Protein AF-A0AA36JIV6-F1 (afdb_monomer_lite)

Radius of gyration: 22.67 Å; chains: 1; bounding box: 68×64×79 Å

Foldseek 3Di:
DDDDDDDDDDDDPDDPPPPPCPPLVPFAQFDQQWGQFAKPPFAWWFWWFPFPPDIFIFGLCPQSTWDLRQACGVPQAADPPGVVYHCDDSSHQTKHWTDQQRHDDPFGWAFADCGGTQNPKDAQQHHITMDSVRNVGDDPPDDPVNRVVPPDRDPVSPDDGDLLWQFDPQWGFGHMPNTATWTFWADPNDTFTFGSRQQRTFDLRQQCRPPQNVDPDRFPSSHQTKHKTDQLSNQDPPGFWQDRGCPSMDGRSHHITMDSVRNVTDCSVLVPDCLTQQNDQDQVSLVVNVQWHDAPNGIGGPCCPPPNPGDHPPPPPPVVVVVVVPPD

Secondary structure (DSSP, 8-state):
------------------------TT-----TTS-B-S-BS--EEEEEEEETTEEEEEETTTTSSSB-SSTTT-TTTSSTTSSS-TTSGGGG--BEEE-GGG---SS--EEPPTTSSSTT-EETTEE-EEESGGGTPPPSS--HHHHHHT-S--GGGGSPP-HHHH--TTS-B-SEES--EEEEEEETTEEEEEETTTTSSSB-TTTTTSGGGSSSS--GGGG--BEEE-TTT---SS--EE-SS-TT-EETTEE-EEESGGGT---HHHHH-TTSGGG--SHHHHTTSTTEEEETTEEEEHHHHHTSSSS----TTSSSSSSSSS--

pLDDT: mean 86.76, std 19.81, range [27.56, 98.81]

Sequence (328 aa):
MKQAAVAVLLTAADGVLIHMQHATGGFSFGDPKCPCVGMAGLEGKTTVRLSPNVTAEYPADFAARCAAWDDARNSLSCLEGQEPGKGKGFCAEPWCFVDPCNCELDEPATKAPPTGYLPEGSYQGHGLWYSYKTCGGKDFWMSEDAKKKQQGEPKECKKKVDTKKWGNEKCRCIGLDNVPGAANVSIAGKEVPYPADAGATCDIWDAKRHPDCTGDKPPEWCKQAWCYVDPCECQLEETPKTSSYLPKGFGNGKPVYFSYAACGADDAFTKSNPTACVNQKSSGNCTKLEKCAWAEEKCVGKELVEVCGGAGRAAASLLALLALSALA

Organism: NCBI:txid2562239

Structure (mmCIF, N/CA/C/O backbone):
data_AF-A0AA36JIV6-F1
#
_entry.id   AF-A0AA36JIV6-F1
#
loop_
_atom_site.group_PDB
_atom_site.id
_atom_site.type_symbol
_atom_site.label_atom_id
_atom_site.label_alt_id
_atom_site.label_comp_id
_atom_site.label_asym_id
_atom_site.label_entity_id
_at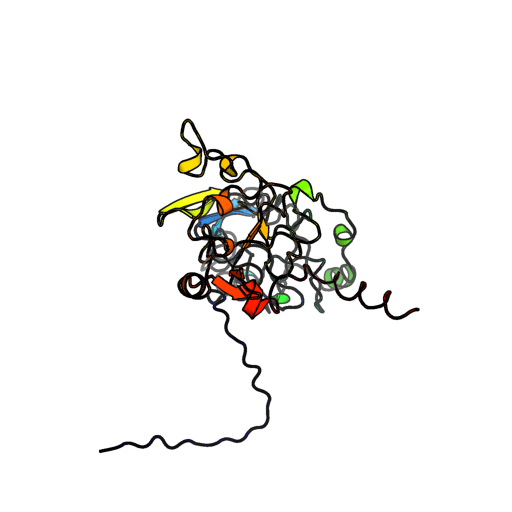om_site.label_seq_id
_atom_site.pdbx_PDB_ins_code
_atom_site.Cartn_x
_atom_site.Cartn_y
_atom_site.Cartn_z
_atom_site.occupancy
_atom_site.B_iso_or_equiv
_atom_site.auth_seq_id
_atom_site.auth_comp_id
_atom_site.auth_asym_id
_atom_site.auth_atom_id
_atom_site.pdbx_PDB_model_num
ATOM 1 N N . MET A 1 1 ? -43.619 -30.584 -19.327 1.00 38.44 1 MET A N 1
ATOM 2 C CA . MET A 1 1 ? -42.677 -31.576 -19.887 1.00 38.44 1 MET A CA 1
ATOM 3 C C . MET A 1 1 ? -41.324 -31.333 -19.243 1.00 38.44 1 MET A C 1
ATOM 5 O O . MET A 1 1 ? -40.780 -30.251 -19.395 1.00 38.44 1 MET A O 1
ATOM 9 N N . LYS A 1 2 ? -40.881 -32.273 -18.403 1.00 33.62 2 LYS A N 1
ATOM 10 C CA . LYS A 1 2 ? -39.624 -32.207 -17.648 1.00 33.62 2 LYS A CA 1
ATOM 11 C C . LYS A 1 2 ? -38.473 -32.537 -18.603 1.00 33.62 2 LYS A C 1
ATOM 13 O O . LYS A 1 2 ? -38.517 -33.601 -19.211 1.00 33.62 2 LYS A O 1
ATOM 18 N N . GLN A 1 3 ? -37.470 -31.673 -18.729 1.00 34.44 3 GLN A N 1
ATOM 19 C CA . GLN A 1 3 ? -36.187 -32.060 -19.318 1.00 34.44 3 GLN A CA 1
ATOM 20 C C . GLN A 1 3 ? -35.217 -32.361 -18.179 1.00 34.44 3 GLN A C 1
ATOM 22 O O . GLN A 1 3 ? -34.890 -31.497 -17.371 1.00 34.44 3 GLN A O 1
ATOM 27 N N . ALA A 1 4 ? -34.854 -33.637 -18.083 1.00 34.47 4 ALA A N 1
ATOM 28 C CA . ALA A 1 4 ? -33.847 -34.148 -17.176 1.00 34.47 4 ALA A CA 1
ATOM 29 C C . ALA A 1 4 ? -32.459 -33.822 -17.742 1.00 34.47 4 ALA A C 1
ATOM 31 O O . ALA A 1 4 ? -32.163 -34.167 -18.886 1.00 34.47 4 ALA A O 1
ATOM 32 N N . ALA A 1 5 ? -31.616 -33.169 -16.945 1.00 36.94 5 ALA A N 1
ATOM 33 C CA . ALA A 1 5 ? -30.192 -33.071 -17.226 1.00 36.94 5 ALA A CA 1
ATOM 34 C C . ALA A 1 5 ? -29.545 -34.429 -16.919 1.00 36.94 5 ALA A C 1
ATOM 36 O O . ALA A 1 5 ? -29.621 -34.927 -15.796 1.00 36.94 5 ALA A O 1
ATOM 37 N N . VAL A 1 6 ? -28.951 -35.045 -17.939 1.00 31.75 6 VAL A N 1
ATOM 38 C CA . VAL A 1 6 ? -28.143 -36.259 -17.811 1.00 31.75 6 VAL A CA 1
ATOM 39 C C . VAL A 1 6 ? -26.811 -35.863 -17.179 1.00 31.75 6 VAL A C 1
ATOM 41 O O . VAL A 1 6 ? -26.020 -35.146 -17.787 1.00 31.75 6 VAL A O 1
ATOM 44 N N . ALA A 1 7 ? -26.576 -36.311 -15.948 1.00 31.16 7 ALA A N 1
ATOM 45 C CA . ALA A 1 7 ? -25.280 -36.207 -15.295 1.00 31.16 7 ALA A CA 1
ATOM 46 C C . ALA A 1 7 ? -24.335 -37.261 -15.890 1.00 31.16 7 ALA A C 1
ATOM 48 O O . ALA A 1 7 ? -24.540 -38.461 -15.711 1.00 31.16 7 ALA A O 1
ATOM 49 N N . VAL A 1 8 ? -23.303 -36.814 -16.603 1.00 29.62 8 VAL A N 1
ATOM 50 C CA . VAL A 1 8 ? -22.160 -37.656 -16.967 1.00 29.62 8 VAL A CA 1
ATOM 51 C C . VAL A 1 8 ? -21.222 -37.676 -15.762 1.00 29.62 8 VAL A C 1
ATOM 53 O O . VAL A 1 8 ? -20.550 -36.687 -15.478 1.00 29.62 8 VAL A O 1
ATOM 56 N N . LEU A 1 9 ? -21.207 -38.790 -15.023 1.00 30.83 9 LEU A N 1
ATOM 57 C CA . LEU A 1 9 ? -20.170 -39.062 -14.030 1.00 30.83 9 LEU A CA 1
ATOM 58 C C . LEU A 1 9 ? -18.877 -39.435 -14.763 1.00 30.83 9 LEU A C 1
ATOM 60 O O . LEU A 1 9 ? -18.744 -40.547 -15.270 1.00 30.83 9 LEU A O 1
ATOM 64 N N . LEU A 1 10 ? -17.917 -38.512 -14.786 1.00 31.89 10 LEU A N 1
ATOM 65 C CA . LEU A 1 10 ? -16.511 -38.834 -15.003 1.00 31.89 10 LEU A CA 1
ATOM 66 C C . LEU A 1 10 ? -15.852 -38.957 -13.629 1.00 31.89 10 LEU A C 1
ATOM 68 O O . LEU A 1 10 ? -15.626 -37.968 -12.937 1.00 31.89 10 LEU A O 1
ATOM 72 N N . THR A 1 11 ? -15.579 -40.191 -13.217 1.00 38.00 11 THR A N 1
ATOM 73 C CA . THR A 1 11 ? -14.718 -40.486 -12.073 1.00 38.00 11 THR A CA 1
ATOM 74 C C . THR A 1 11 ? -13.266 -40.316 -12.508 1.00 38.00 11 THR A C 1
ATOM 76 O O . THR A 1 11 ? -12.717 -41.193 -13.174 1.00 38.00 11 THR A O 1
ATOM 79 N N . ALA A 1 12 ? -12.647 -39.201 -12.132 1.00 33.94 12 ALA A N 1
ATOM 80 C CA . ALA A 1 12 ? -11.199 -39.048 -12.147 1.00 33.94 12 ALA A CA 1
ATOM 81 C C . ALA A 1 12 ? -10.753 -38.654 -10.738 1.00 33.94 12 ALA A C 1
ATOM 83 O O . ALA A 1 12 ? -11.195 -37.648 -10.183 1.00 33.94 12 ALA A O 1
ATOM 84 N N . ALA A 1 13 ? -9.943 -39.523 -10.144 1.00 39.22 13 ALA A N 1
ATOM 85 C CA . ALA A 1 13 ? -9.256 -39.286 -8.895 1.00 39.22 13 ALA A CA 1
ATOM 86 C C . ALA A 1 13 ? -8.129 -38.286 -9.154 1.00 39.22 13 ALA A C 1
ATOM 88 O O . ALA A 1 13 ? -7.055 -38.692 -9.558 1.00 39.22 13 ALA A O 1
ATOM 89 N N . ASP A 1 14 ? -8.396 -37.005 -8.930 1.00 36.38 14 ASP A N 1
ATOM 90 C CA . ASP A 1 14 ? -7.378 -35.985 -8.707 1.00 36.38 14 ASP A CA 1
ATOM 91 C C . ASP A 1 14 ? -7.989 -34.930 -7.789 1.00 36.38 14 ASP A C 1
ATOM 93 O O . ASP A 1 14 ? -9.110 -34.459 -8.000 1.00 36.38 14 ASP A O 1
ATOM 97 N N . GLY A 1 15 ? -7.282 -34.629 -6.701 1.00 33.69 15 GLY A N 1
ATOM 98 C CA . GLY A 1 15 ? -7.726 -33.693 -5.681 1.00 33.69 15 GLY A CA 1
ATOM 99 C C . GLY A 1 15 ? -8.004 -32.324 -6.289 1.00 33.69 15 GLY A C 1
ATOM 100 O O . GLY A 1 15 ? -7.084 -31.580 -6.618 1.00 33.69 15 GLY A O 1
ATOM 101 N N . VAL A 1 16 ? -9.285 -31.974 -6.387 1.00 27.64 16 VAL A N 1
ATOM 102 C CA . VAL A 1 16 ? -9.714 -30.597 -6.600 1.00 27.64 16 VAL A CA 1
ATOM 103 C C . VAL A 1 16 ? -9.325 -29.827 -5.342 1.00 27.64 16 VAL A C 1
ATOM 105 O O . VAL A 1 16 ? -10.029 -29.846 -4.334 1.00 27.64 16 VAL A O 1
ATOM 108 N N . LEU A 1 17 ? -8.170 -29.163 -5.392 1.00 30.30 17 LEU A N 1
ATOM 109 C CA . LEU A 1 17 ? -7.906 -27.993 -4.568 1.00 30.30 17 LEU A CA 1
ATOM 110 C C . LEU A 1 17 ? -9.017 -26.995 -4.893 1.00 30.30 17 LEU A C 1
ATOM 112 O O . LEU A 1 17 ? -8.976 -26.301 -5.907 1.00 30.30 17 LEU A O 1
ATOM 116 N N . ILE A 1 18 ? -10.046 -26.962 -4.049 1.00 27.56 18 ILE A N 1
ATOM 117 C CA . ILE A 1 18 ? -11.020 -25.880 -4.041 1.00 27.56 18 ILE A CA 1
ATOM 118 C C . ILE A 1 18 ? -10.225 -24.645 -3.615 1.00 27.56 18 ILE A C 1
ATOM 120 O O . ILE A 1 18 ? -10.048 -24.383 -2.428 1.00 27.56 18 ILE A O 1
ATOM 124 N N . HIS A 1 19 ? -9.675 -23.915 -4.587 1.00 33.03 19 HIS A N 1
ATOM 125 C CA . HIS A 1 19 ? -9.271 -22.534 -4.384 1.00 33.03 19 HIS A CA 1
ATOM 126 C C . HIS A 1 19 ? -10.546 -21.799 -3.985 1.00 33.03 19 HIS A C 1
ATOM 128 O O . HIS A 1 19 ? -11.377 -21.470 -4.832 1.00 33.03 19 HIS A O 1
ATOM 134 N N . MET A 1 20 ? -10.752 -21.613 -2.680 1.00 35.84 20 MET A N 1
ATOM 135 C CA . MET A 1 20 ? -11.741 -20.662 -2.208 1.00 35.84 20 MET A CA 1
ATOM 136 C C . MET A 1 20 ? -11.315 -19.310 -2.766 1.00 35.84 20 MET A C 1
ATOM 138 O O . MET A 1 20 ? -10.369 -18.695 -2.277 1.00 35.84 20 MET A O 1
ATOM 142 N N . GLN A 1 21 ? -11.984 -18.888 -3.838 1.00 37.56 21 GLN A N 1
ATOM 143 C CA . GLN A 1 21 ? -11.955 -17.523 -4.330 1.00 37.56 21 GLN A CA 1
ATOM 144 C C . GLN A 1 21 ? -12.558 -16.638 -3.234 1.00 37.56 21 GLN A C 1
ATOM 146 O O . GLN A 1 21 ? -13.719 -16.242 -3.297 1.00 37.56 21 GLN A O 1
ATOM 151 N N . HIS A 1 22 ? -11.772 -16.324 -2.204 1.00 45.38 22 HIS A N 1
ATOM 152 C CA . HIS A 1 22 ? -11.930 -15.043 -1.537 1.00 45.38 22 HIS A CA 1
ATOM 153 C C . HIS A 1 22 ? -11.784 -14.004 -2.645 1.00 45.38 22 HIS A C 1
ATOM 155 O O . HIS A 1 22 ? -10.846 -14.080 -3.436 1.00 45.38 22 HIS A O 1
ATOM 161 N N . ALA A 1 23 ? -12.774 -13.130 -2.801 1.00 52.34 23 ALA A N 1
ATOM 162 C CA . ALA A 1 23 ? -12.849 -12.211 -3.926 1.00 52.34 23 ALA A CA 1
ATOM 163 C C . ALA A 1 23 ? -11.677 -11.214 -3.870 1.00 52.34 23 ALA A C 1
ATOM 165 O O . ALA A 1 23 ? -11.823 -10.118 -3.345 1.00 52.34 23 ALA A O 1
ATOM 166 N N . THR A 1 24 ? -10.516 -11.579 -4.421 1.00 59.56 24 THR A N 1
ATOM 167 C CA . THR A 1 24 ? -9.268 -10.793 -4.465 1.00 59.56 24 THR A CA 1
ATOM 168 C C . THR A 1 24 ? -9.350 -9.585 -5.411 1.00 59.56 24 THR A C 1
ATOM 170 O O . THR A 1 24 ? -8.349 -9.152 -5.979 1.00 59.56 24 THR A O 1
ATOM 173 N N . GLY A 1 25 ? -10.560 -9.095 -5.698 1.00 61.78 25 GLY A N 1
ATOM 174 C CA . GLY A 1 25 ? -10.816 -8.113 -6.753 1.00 61.78 25 GLY A CA 1
ATOM 175 C C . GLY A 1 25 ? -10.482 -8.609 -8.168 1.00 61.78 25 GLY A C 1
ATOM 176 O O . GLY A 1 25 ? -10.463 -7.807 -9.094 1.00 61.78 25 GLY A O 1
ATOM 177 N N . GLY A 1 26 ? -10.203 -9.907 -8.351 1.00 81.50 26 GLY A N 1
ATOM 178 C CA . GLY A 1 26 ? -9.718 -10.464 -9.619 1.00 81.50 26 GLY A CA 1
ATOM 179 C C . GLY A 1 26 ? -8.226 -10.220 -9.878 1.00 81.50 26 GLY A C 1
ATOM 180 O O . GLY A 1 26 ? -7.752 -10.473 -10.984 1.00 81.50 26 GLY A O 1
ATOM 181 N N . PHE A 1 27 ? -7.478 -9.735 -8.884 1.00 91.69 27 PHE A N 1
ATOM 182 C CA . PHE A 1 27 ? -6.039 -9.516 -8.996 1.00 91.69 27 PHE A CA 1
ATOM 183 C C . PHE A 1 27 ? -5.235 -10.785 -8.681 1.00 91.69 27 PHE A C 1
ATOM 185 O O . PHE A 1 27 ? -5.647 -11.617 -7.868 1.00 91.69 27 PHE A O 1
ATOM 192 N N . SER A 1 28 ? -4.057 -10.893 -9.303 1.00 95.06 28 SER A N 1
ATOM 193 C CA . SER A 1 28 ? -3.030 -11.887 -8.977 1.00 95.06 28 SER A CA 1
ATOM 194 C C . SER A 1 28 ? -1.959 -11.254 -8.085 1.00 95.06 28 SER A C 1
ATOM 196 O O . SER A 1 28 ? -1.466 -10.170 -8.396 1.00 95.06 28 SER A O 1
ATOM 198 N N . PHE A 1 29 ? -1.602 -11.927 -6.989 1.00 95.88 29 PHE A N 1
ATOM 199 C CA . PHE A 1 29 ? -0.652 -11.443 -5.974 1.00 95.88 29 PHE A CA 1
ATOM 200 C C . PHE A 1 29 ? 0.659 -12.238 -5.951 1.00 95.88 29 PHE A C 1
ATOM 202 O O . PHE A 1 29 ? 1.372 -12.224 -4.953 1.00 95.88 29 PHE A O 1
ATOM 209 N N . GLY A 1 30 ? 0.982 -12.894 -7.064 1.00 96.00 30 GLY A N 1
ATOM 210 C CA . GLY A 1 30 ? 2.210 -13.665 -7.213 1.00 96.00 30 GLY A CA 1
ATOM 211 C C . GLY A 1 30 ? 2.167 -15.025 -6.517 1.00 96.00 30 GLY A C 1
ATOM 212 O O . GLY A 1 30 ? 1.120 -15.482 -6.051 1.00 96.00 30 GLY A O 1
ATOM 213 N N . ASP A 1 31 ? 3.317 -15.685 -6.492 1.00 96.38 31 ASP A N 1
ATOM 214 C CA . ASP A 1 31 ? 3.527 -16.954 -5.807 1.00 96.38 31 ASP A CA 1
ATOM 215 C C . ASP A 1 31 ? 3.406 -16.762 -4.281 1.00 96.38 31 ASP A C 1
ATOM 217 O O . ASP A 1 31 ? 3.994 -15.822 -3.742 1.00 96.38 31 ASP A O 1
ATOM 221 N N . PRO A 1 32 ? 2.703 -17.644 -3.546 1.00 93.88 32 PRO A N 1
ATOM 222 C CA . PRO A 1 32 ? 2.591 -17.553 -2.089 1.00 93.88 32 PRO A CA 1
ATOM 223 C C . PRO A 1 32 ? 3.925 -17.545 -1.331 1.00 93.88 32 PRO A C 1
ATOM 225 O O . PRO A 1 32 ? 3.968 -17.061 -0.203 1.00 93.88 32 PRO A O 1
ATOM 228 N N . LYS A 1 33 ? 5.007 -18.076 -1.918 1.00 95.50 33 LYS A N 1
ATOM 229 C CA . LYS A 1 33 ? 6.363 -18.027 -1.348 1.00 95.50 33 LYS A CA 1
ATOM 230 C C . LYS A 1 33 ? 7.087 -16.712 -1.614 1.00 95.50 33 LYS A C 1
ATOM 232 O O . LYS A 1 33 ? 8.168 -16.511 -1.081 1.00 95.50 33 LYS A O 1
ATOM 237 N N . CYS A 1 34 ? 6.545 -15.852 -2.468 1.00 96.25 34 CYS A N 1
ATOM 238 C CA . CYS A 1 34 ? 7.081 -14.531 -2.777 1.00 96.25 34 CYS A CA 1
ATOM 239 C C . CYS A 1 34 ? 5.939 -13.579 -3.150 1.00 96.25 34 CYS A C 1
ATOM 241 O O . CYS A 1 34 ? 5.831 -13.145 -4.303 1.00 96.25 34 CYS A O 1
ATOM 243 N N . PRO A 1 35 ? 5.040 -13.290 -2.200 1.00 96.81 35 PRO A N 1
ATOM 244 C CA . PRO A 1 35 ? 3.845 -12.528 -2.494 1.00 96.81 35 PRO A CA 1
ATOM 245 C C . PRO A 1 35 ? 4.183 -11.092 -2.894 1.00 96.81 35 PRO A C 1
ATOM 247 O O . PRO A 1 35 ? 5.126 -10.480 -2.381 1.00 96.81 35 PRO A O 1
ATOM 250 N N . CYS A 1 36 ? 3.361 -10.529 -3.775 1.00 98.06 36 CYS A N 1
ATOM 251 C CA . CYS A 1 36 ? 3.393 -9.103 -4.060 1.00 98.06 36 CYS A CA 1
ATOM 252 C C . CYS A 1 36 ? 3.077 -8.297 -2.792 1.00 98.06 36 CYS A C 1
ATOM 254 O O . CYS A 1 36 ? 2.153 -8.633 -2.043 1.00 98.06 36 CYS A O 1
ATOM 256 N N . VAL A 1 37 ? 3.818 -7.210 -2.581 1.00 97.62 37 VAL A N 1
ATOM 257 C CA . VAL A 1 37 ? 3.653 -6.302 -1.437 1.00 97.62 37 VAL A CA 1
ATOM 258 C C . VAL A 1 37 ? 3.093 -4.950 -1.855 1.00 97.62 37 VAL A C 1
ATOM 260 O O . VAL A 1 37 ? 3.143 -4.575 -3.023 1.00 97.62 37 VAL A O 1
ATOM 263 N N . GLY A 1 38 ? 2.579 -4.196 -0.884 1.00 97.00 38 GLY A N 1
ATOM 264 C CA . GLY A 1 38 ? 1.811 -2.981 -1.129 1.00 97.00 38 GLY A CA 1
ATOM 265 C C . GLY A 1 38 ? 0.308 -3.252 -1.142 1.00 97.00 38 GLY A C 1
ATOM 266 O O . GLY A 1 38 ? -0.162 -4.317 -0.735 1.00 97.00 38 GLY A O 1
ATOM 267 N N . MET A 1 39 ? -0.455 -2.260 -1.599 1.00 96.50 39 MET A N 1
ATOM 268 C CA . MET A 1 39 ? -1.916 -2.310 -1.613 1.00 96.50 39 MET A CA 1
ATOM 269 C C . MET A 1 39 ? -2.454 -2.203 -3.041 1.00 96.50 39 MET A C 1
ATOM 271 O O . MET A 1 39 ? -2.187 -1.231 -3.744 1.00 96.50 39 MET A O 1
ATOM 275 N N . ALA A 1 40 ? -3.221 -3.207 -3.453 1.00 96.38 40 ALA A N 1
ATOM 276 C CA . ALA A 1 40 ? -3.920 -3.285 -4.728 1.00 96.38 40 ALA A CA 1
ATOM 277 C C . ALA A 1 40 ? -5.348 -2.732 -4.642 1.00 96.38 40 ALA A C 1
ATOM 279 O O . ALA A 1 40 ? -5.944 -2.688 -3.564 1.00 96.38 40 ALA A O 1
ATOM 280 N N . GLY A 1 41 ? -5.918 -2.359 -5.792 1.00 94.56 41 GLY A N 1
ATOM 281 C CA . GLY A 1 41 ? -7.305 -1.883 -5.871 1.00 94.56 41 GLY A CA 1
ATOM 282 C C . GLY A 1 41 ? -7.497 -0.438 -5.409 1.00 94.56 41 GLY A C 1
ATOM 283 O O . GLY A 1 41 ? -8.616 -0.039 -5.093 1.00 94.56 41 GLY A O 1
ATOM 284 N N . LEU A 1 42 ? -6.412 0.341 -5.366 1.00 95.44 42 LEU A N 1
ATOM 285 C CA . LEU A 1 42 ? -6.455 1.767 -5.060 1.00 95.44 42 LEU A CA 1
ATOM 286 C C . LEU A 1 42 ? -6.913 2.557 -6.289 1.00 95.44 42 LEU A C 1
ATOM 288 O O . LEU A 1 42 ? -6.303 2.483 -7.358 1.00 95.44 42 LEU A O 1
ATOM 292 N N . GLU A 1 43 ? -7.969 3.346 -6.125 1.00 95.12 43 GLU A N 1
ATOM 293 C CA . GLU A 1 43 ? -8.395 4.322 -7.126 1.00 95.12 43 GLU A CA 1
ATOM 294 C C . GLU A 1 43 ? -7.519 5.575 -6.989 1.00 95.12 43 GLU A C 1
ATOM 296 O O . GLU A 1 43 ? -7.310 6.071 -5.887 1.00 95.12 43 GLU A O 1
ATOM 301 N N . GLY A 1 44 ? -6.959 6.077 -8.090 1.00 96.06 44 GLY A N 1
ATOM 302 C CA . GLY A 1 44 ? -6.032 7.211 -8.072 1.00 96.06 44 GLY A CA 1
ATOM 303 C C . GLY A 1 44 ? -4.813 6.987 -8.958 1.00 96.06 44 GLY A C 1
ATOM 304 O O . GLY A 1 44 ? -4.797 6.091 -9.809 1.00 96.06 44 GLY A O 1
ATOM 305 N N . LYS A 1 45 ? -3.789 7.822 -8.775 1.00 97.75 45 LYS A N 1
ATOM 306 C CA . LYS A 1 45 ? -2.578 7.813 -9.600 1.00 97.75 45 LYS A CA 1
ATOM 307 C C . LYS A 1 45 ? -1.319 8.058 -8.778 1.00 97.75 45 LYS A C 1
ATOM 309 O O . LYS A 1 45 ? -1.318 8.854 -7.841 1.00 97.75 45 LYS A O 1
ATOM 314 N N . THR A 1 46 ? -0.231 7.435 -9.209 1.00 97.75 46 THR A N 1
ATOM 315 C CA . THR A 1 46 ? 1.133 7.698 -8.751 1.00 97.75 46 THR A CA 1
ATOM 316 C C . THR A 1 46 ? 1.995 8.194 -9.906 1.00 97.75 46 THR A C 1
ATOM 318 O O . THR A 1 46 ? 1.760 7.850 -11.066 1.00 97.75 46 THR A O 1
ATOM 321 N N . THR A 1 47 ? 3.005 8.998 -9.594 1.00 97.50 47 THR A N 1
ATOM 322 C CA . THR A 1 47 ? 3.978 9.471 -10.580 1.00 97.50 47 THR A CA 1
ATOM 323 C C . THR A 1 47 ? 5.232 8.614 -10.505 1.00 97.50 47 THR A C 1
ATOM 325 O O . THR A 1 47 ? 5.928 8.620 -9.495 1.00 97.50 47 THR A O 1
ATOM 328 N N . VAL A 1 48 ? 5.570 7.925 -11.590 1.00 97.38 48 VAL A N 1
ATOM 329 C CA . VAL A 1 48 ? 6.793 7.117 -11.680 1.00 97.38 48 VAL A CA 1
ATOM 330 C C . VAL A 1 48 ? 7.838 7.796 -12.554 1.00 97.38 48 VAL A C 1
ATOM 332 O O . VAL A 1 48 ? 7.519 8.560 -13.468 1.00 97.38 48 VAL A O 1
ATOM 335 N N . ARG A 1 49 ? 9.108 7.492 -12.299 1.00 97.19 49 ARG A N 1
ATOM 336 C CA . ARG A 1 49 ? 10.249 7.932 -13.103 1.00 97.19 49 ARG A CA 1
ATOM 337 C C . ARG A 1 49 ? 10.550 6.916 -14.207 1.00 97.19 49 ARG A C 1
ATOM 339 O O . ARG A 1 49 ? 10.926 5.791 -13.914 1.00 97.19 49 ARG A O 1
ATOM 346 N N . LEU A 1 50 ? 10.438 7.321 -15.472 1.00 95.56 50 LEU A N 1
ATOM 347 C CA . LEU A 1 50 ? 10.824 6.490 -16.624 1.00 95.56 50 LEU A CA 1
ATOM 348 C C . LEU A 1 50 ? 12.291 6.712 -17.022 1.00 95.56 50 LEU A C 1
ATOM 350 O O . LEU A 1 50 ? 12.966 5.807 -17.502 1.00 95.56 50 LEU A O 1
ATOM 354 N N . SER A 1 51 ? 12.795 7.933 -16.835 1.00 94.38 51 SER A N 1
ATOM 355 C CA . SER A 1 51 ? 14.198 8.304 -17.047 1.00 94.38 51 SER A CA 1
ATOM 356 C C . SER A 1 51 ? 14.566 9.502 -16.157 1.00 94.38 51 SER A C 1
ATOM 358 O O . SER A 1 51 ? 13.698 10.028 -15.460 1.00 94.38 51 SER A O 1
ATOM 360 N N . PRO A 1 52 ? 15.824 9.986 -16.126 1.00 92.56 52 PRO A N 1
ATOM 361 C CA . PRO A 1 52 ? 16.188 11.162 -15.330 1.00 92.56 52 PRO A CA 1
ATOM 362 C C . PRO A 1 52 ? 15.334 12.411 -15.552 1.00 92.56 52 PRO A C 1
ATOM 364 O O . PRO A 1 52 ? 15.148 13.161 -14.602 1.00 92.56 52 PRO A O 1
ATOM 367 N N . ASN A 1 53 ? 14.787 12.593 -16.755 1.00 92.38 53 ASN A N 1
ATOM 368 C CA . ASN A 1 53 ? 14.026 13.790 -17.122 1.00 92.38 53 ASN A CA 1
ATOM 369 C C . ASN A 1 53 ? 12.588 13.478 -17.560 1.00 92.38 53 ASN A C 1
ATOM 371 O O . ASN A 1 53 ? 11.902 14.364 -18.061 1.00 92.38 53 ASN A O 1
ATOM 375 N N . VAL A 1 54 ? 12.140 12.225 -17.430 1.00 95.62 54 VAL A N 1
ATOM 376 C CA . VAL A 1 54 ? 10.816 11.792 -17.894 1.00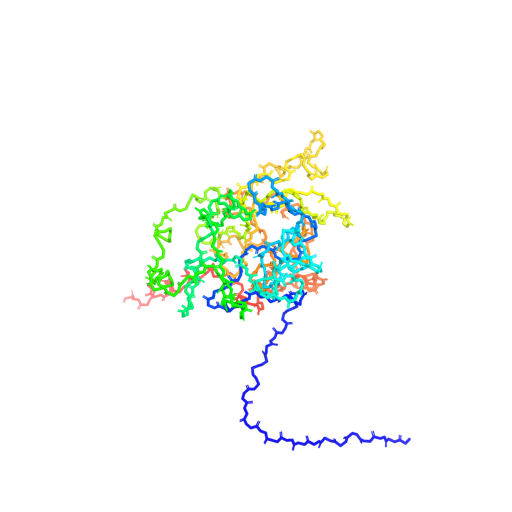 95.62 54 VAL A CA 1
ATOM 377 C C . VAL A 1 54 ? 10.107 11.048 -16.776 1.00 95.62 54 VAL A C 1
ATOM 379 O O . VAL A 1 54 ? 10.604 10.037 -16.275 1.00 95.62 54 VAL A O 1
ATOM 382 N N . THR A 1 55 ? 8.926 11.538 -16.421 1.00 96.75 55 THR A N 1
ATOM 383 C CA . THR A 1 55 ? 7.989 10.890 -15.503 1.00 96.75 55 THR A CA 1
ATOM 384 C C . THR A 1 55 ? 6.696 10.528 -16.229 1.00 96.75 55 THR A C 1
ATOM 386 O O . THR A 1 55 ? 6.425 11.024 -17.324 1.00 96.75 55 THR A O 1
ATOM 389 N N . ALA A 1 56 ? 5.903 9.644 -15.631 1.00 96.31 56 ALA A N 1
ATOM 390 C CA . ALA A 1 56 ? 4.599 9.247 -16.147 1.00 96.31 56 ALA A CA 1
ATOM 391 C C . ALA A 1 56 ? 3.622 8.931 -15.011 1.00 96.31 56 ALA A C 1
ATOM 393 O O . ALA A 1 56 ? 4.033 8.562 -13.912 1.00 96.31 56 ALA A O 1
ATOM 394 N N . GLU A 1 57 ? 2.325 9.057 -15.291 1.00 97.31 57 GLU A N 1
ATOM 395 C CA . GLU A 1 57 ? 1.267 8.664 -14.361 1.00 97.31 57 GLU A CA 1
ATOM 396 C C . GLU A 1 57 ? 0.933 7.178 -14.513 1.00 97.31 57 GLU A C 1
ATOM 398 O O . GLU A 1 57 ? 0.621 6.697 -15.60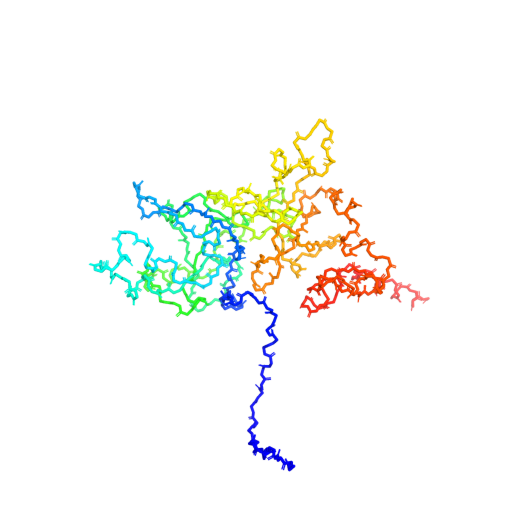4 1.00 97.31 57 GLU A O 1
ATOM 403 N N . TYR A 1 58 ? 0.990 6.453 -13.403 1.00 97.88 58 TYR A N 1
ATOM 404 C CA . TYR A 1 58 ? 0.597 5.053 -13.284 1.00 97.88 58 TYR A CA 1
ATOM 405 C C . TYR A 1 58 ? -0.556 4.946 -12.269 1.00 97.88 58 TYR A C 1
ATOM 407 O O . TYR A 1 58 ? -0.801 5.896 -11.521 1.00 97.88 58 TYR A O 1
ATOM 415 N N . PRO A 1 59 ? -1.312 3.834 -12.241 1.00 97.25 59 PRO A N 1
ATOM 416 C CA . PRO A 1 59 ? -2.335 3.605 -11.219 1.00 97.25 59 PRO A CA 1
ATOM 417 C C . PRO A 1 59 ? -1.768 3.736 -9.800 1.00 97.25 59 PRO A C 1
ATOM 419 O O . PRO A 1 59 ? -0.617 3.374 -9.577 1.00 97.25 59 PRO A O 1
ATOM 422 N N . ALA A 1 60 ? -2.562 4.219 -8.838 1.00 96.94 60 ALA A N 1
ATOM 423 C CA . ALA A 1 60 ? -2.120 4.359 -7.442 1.00 96.94 60 ALA A CA 1
ATOM 424 C C . ALA A 1 60 ? -1.630 3.038 -6.821 1.00 96.94 60 ALA A C 1
ATOM 426 O O . ALA A 1 60 ? -0.782 3.059 -5.937 1.00 96.94 60 ALA A O 1
ATOM 427 N N . ASP A 1 61 ? -2.117 1.897 -7.316 1.00 96.81 61 ASP A N 1
ATOM 428 C CA . ASP A 1 61 ? -1.675 0.565 -6.905 1.00 96.81 61 ASP A CA 1
ATOM 429 C C . ASP A 1 61 ? -0.460 0.019 -7.679 1.00 96.81 61 ASP A C 1
ATOM 431 O O . ASP A 1 61 ? -0.249 -1.196 -7.730 1.00 96.81 61 ASP A O 1
ATOM 435 N N . PHE A 1 62 ? 0.322 0.897 -8.316 1.00 98.12 62 PHE A N 1
ATOM 436 C CA . PHE A 1 62 ? 1.462 0.522 -9.148 1.00 98.12 62 PHE A CA 1
ATOM 437 C C . PHE A 1 62 ? 2.371 -0.503 -8.464 1.00 98.12 62 PHE A C 1
ATOM 439 O O . PHE A 1 62 ? 2.915 -0.270 -7.386 1.00 98.12 62 PHE A O 1
ATOM 446 N N . ALA A 1 63 ? 2.545 -1.636 -9.144 1.00 97.75 63 ALA A N 1
ATOM 447 C CA . ALA A 1 63 ? 3.373 -2.761 -8.728 1.00 97.75 63 ALA A CA 1
ATOM 448 C C . ALA A 1 63 ? 2.983 -3.429 -7.396 1.00 97.75 63 ALA A C 1
ATOM 450 O O . ALA A 1 63 ? 3.741 -4.257 -6.906 1.00 97.75 63 ALA A O 1
ATOM 451 N N . ALA A 1 64 ? 1.774 -3.198 -6.868 1.00 97.75 64 ALA A N 1
ATOM 452 C CA . ALA A 1 64 ? 1.253 -3.918 -5.696 1.00 97.75 64 ALA A CA 1
ATOM 453 C C . ALA A 1 64 ? 0.635 -5.298 -6.011 1.00 97.75 64 ALA A C 1
ATOM 455 O O . ALA A 1 64 ? 0.194 -6.030 -5.126 1.00 97.75 64 ALA A O 1
ATOM 456 N N . ARG A 1 65 ? 0.561 -5.650 -7.297 1.00 97.25 65 ARG A N 1
ATOM 457 C CA . ARG A 1 65 ? -0.013 -6.892 -7.832 1.00 97.25 65 ARG A CA 1
ATOM 458 C C . ARG A 1 65 ? 0.672 -7.262 -9.140 1.00 97.25 65 ARG A C 1
ATOM 460 O O . ARG A 1 65 ? 1.301 -6.417 -9.774 1.00 97.25 65 ARG A O 1
ATOM 467 N N . CYS A 1 66 ? 0.498 -8.495 -9.588 1.00 98.19 66 CYS A N 1
ATOM 468 C CA . CYS A 1 66 ? 0.999 -8.916 -10.887 1.00 98.19 66 CYS A CA 1
ATOM 469 C C . CYS A 1 66 ? 0.241 -8.216 -12.016 1.00 98.19 66 CYS A C 1
ATOM 471 O O . CYS A 1 66 ? -0.969 -8.399 -12.182 1.00 98.19 66 CYS A O 1
ATOM 473 N N . ALA A 1 67 ? 0.958 -7.414 -12.802 1.00 97.88 67 ALA A N 1
ATOM 474 C CA . ALA A 1 67 ? 0.455 -6.823 -14.035 1.00 97.88 67 ALA A CA 1
ATOM 475 C C . ALA A 1 67 ? 1.604 -6.437 -14.968 1.00 97.88 67 ALA A C 1
ATOM 477 O O . ALA A 1 67 ? 2.707 -6.140 -14.513 1.00 97.88 67 ALA A O 1
ATOM 478 N N . ALA A 1 68 ? 1.320 -6.389 -16.269 1.00 97.88 68 ALA A N 1
ATOM 479 C CA . ALA A 1 68 ? 2.198 -5.769 -17.253 1.00 97.88 68 ALA A CA 1
ATOM 480 C C . ALA A 1 68 ? 2.064 -4.241 -17.141 1.00 97.88 68 ALA A C 1
ATOM 482 O O . ALA A 1 68 ? 1.274 -3.609 -17.841 1.00 97.88 68 ALA A O 1
ATOM 483 N N . TRP A 1 69 ? 2.744 -3.649 -16.155 1.00 97.50 69 TRP A N 1
ATOM 484 C CA . TRP A 1 69 ? 2.523 -2.250 -15.777 1.00 97.50 69 TRP A CA 1
ATOM 485 C C . TRP A 1 69 ? 2.927 -1.247 -16.854 1.00 97.50 69 TRP A C 1
ATOM 487 O O . TRP A 1 69 ? 2.372 -0.150 -16.904 1.00 97.50 69 TRP A O 1
ATOM 497 N N . ASP A 1 70 ? 3.888 -1.612 -17.688 1.00 97.19 70 ASP A N 1
ATOM 498 C CA . ASP A 1 70 ? 4.440 -0.738 -18.713 1.00 97.19 70 ASP A CA 1
ATOM 499 C C . ASP A 1 70 ? 3.678 -0.813 -20.038 1.00 97.19 70 ASP A C 1
ATOM 501 O O . ASP A 1 70 ? 3.749 0.131 -20.834 1.00 97.19 70 ASP A O 1
ATOM 505 N N . ASP A 1 71 ? 2.916 -1.889 -20.261 1.00 97.56 71 ASP A N 1
ATOM 506 C CA . ASP A 1 71 ? 2.258 -2.143 -21.536 1.00 97.56 71 ASP A CA 1
ATOM 507 C C . ASP A 1 71 ? 1.290 -1.020 -21.912 1.00 97.56 71 ASP A C 1
ATOM 509 O O . ASP A 1 71 ? 0.421 -0.628 -21.127 1.00 97.56 71 ASP A O 1
ATOM 513 N N . ALA A 1 72 ? 1.445 -0.490 -23.128 1.00 95.62 72 ALA A N 1
ATOM 514 C CA . ALA A 1 72 ? 0.678 0.646 -23.634 1.00 95.62 72 ALA A CA 1
ATOM 515 C C . ALA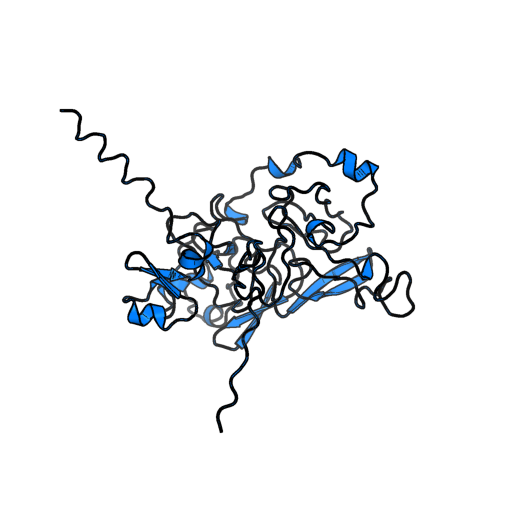 A 1 72 ? 0.686 1.893 -22.717 1.00 95.62 72 ALA A C 1
ATOM 517 O O . ALA A 1 72 ? -0.213 2.731 -22.821 1.00 95.62 72 ALA A O 1
ATOM 518 N N . ARG A 1 73 ? 1.680 2.033 -21.827 1.00 94.81 73 ARG A N 1
ATOM 519 C CA . ARG A 1 73 ? 1.780 3.143 -20.863 1.00 94.81 73 ARG A CA 1
ATOM 520 C C . ARG A 1 73 ? 3.144 3.819 -20.858 1.00 94.81 73 ARG A C 1
ATOM 522 O O . ARG A 1 73 ? 3.208 5.047 -20.852 1.00 94.81 73 ARG A O 1
ATOM 529 N N . ASN A 1 74 ? 4.227 3.045 -20.865 1.00 95.62 74 ASN A N 1
ATOM 530 C CA . ASN A 1 74 ? 5.577 3.595 -20.850 1.00 95.62 74 ASN A CA 1
ATOM 531 C C . ASN A 1 74 ? 5.884 4.272 -22.197 1.00 95.62 74 ASN A C 1
ATOM 533 O O . ASN A 1 74 ? 6.068 3.612 -23.221 1.00 95.62 74 ASN A O 1
ATOM 537 N N . SER A 1 75 ? 5.951 5.604 -22.181 1.00 94.94 75 SER A N 1
ATOM 538 C CA . SER A 1 75 ? 6.096 6.440 -23.377 1.00 94.94 75 SER A CA 1
ATOM 539 C C . SER A 1 75 ? 7.466 6.361 -24.048 1.00 94.94 75 SER A C 1
ATOM 541 O O . SER A 1 75 ? 7.626 6.888 -25.149 1.00 94.94 75 SER A O 1
ATOM 543 N N . LEU A 1 76 ? 8.455 5.723 -23.419 1.00 95.69 76 LEU A N 1
ATOM 544 C CA . LEU A 1 76 ? 9.797 5.598 -23.982 1.00 95.69 76 LEU A CA 1
ATOM 545 C C . LEU A 1 76 ? 9.930 4.404 -24.930 1.00 95.69 76 LEU A C 1
ATOM 547 O O . LEU A 1 76 ? 10.815 4.420 -25.782 1.00 95.69 76 LEU A O 1
ATOM 551 N N . SER A 1 77 ? 9.112 3.360 -24.762 1.00 95.94 77 SER A N 1
ATOM 552 C CA . SER A 1 77 ? 9.340 2.082 -25.462 1.00 95.94 77 SER A CA 1
ATOM 553 C C . SER A 1 77 ? 8.148 1.116 -25.548 1.00 95.94 77 SER A C 1
ATOM 555 O O . SER A 1 77 ? 8.253 0.121 -26.261 1.00 95.94 77 SER A O 1
ATOM 557 N N . CYS A 1 78 ? 7.016 1.379 -24.882 1.00 97.44 78 CYS A N 1
ATOM 558 C CA . CYS A 1 78 ? 5.892 0.433 -24.788 1.00 97.44 78 CYS A CA 1
ATOM 559 C C . CYS A 1 78 ? 4.603 0.888 -25.479 1.00 97.44 78 CYS A C 1
ATOM 561 O O . CYS A 1 78 ? 3.568 0.228 -25.356 1.00 97.44 78 CYS A O 1
ATOM 563 N N . LEU A 1 79 ? 4.636 1.999 -26.215 1.00 97.00 79 LEU A N 1
ATOM 564 C CA . LEU A 1 79 ? 3.510 2.421 -27.045 1.00 97.00 79 LEU A CA 1
ATOM 565 C C . LEU A 1 79 ? 3.484 1.665 -28.380 1.00 97.00 79 LEU A C 1
ATOM 567 O O . LEU A 1 79 ? 4.427 0.976 -28.773 1.00 97.00 79 LEU A O 1
ATOM 571 N N . GLU A 1 80 ? 2.366 1.783 -29.089 1.00 96.69 80 GLU A N 1
ATOM 572 C CA . GLU A 1 80 ? 2.233 1.240 -30.438 1.00 96.69 80 GLU A CA 1
ATOM 573 C C . GLU A 1 80 ? 3.265 1.878 -31.384 1.00 96.69 80 GLU A C 1
ATOM 575 O O . GLU A 1 80 ? 3.460 3.092 -31.382 1.00 96.69 80 GLU A O 1
ATOM 580 N N . GLY A 1 81 ? 3.962 1.047 -32.164 1.00 95.62 81 GLY A N 1
ATOM 581 C CA . GLY A 1 81 ? 5.028 1.485 -33.073 1.00 95.62 81 GLY A CA 1
ATOM 582 C C . GLY A 1 81 ? 6.393 1.747 -32.420 1.00 95.62 81 GLY A C 1
ATOM 583 O O . GLY A 1 81 ? 7.330 2.089 -33.137 1.00 95.62 81 GLY A O 1
ATOM 584 N N . GLN A 1 82 ? 6.528 1.584 -31.099 1.00 97.38 82 GLN A N 1
ATOM 585 C CA . GLN A 1 82 ? 7.822 1.634 -30.406 1.00 97.38 82 GLN A CA 1
ATOM 586 C C . GLN A 1 82 ? 8.492 0.253 -30.339 1.00 97.38 82 GLN A C 1
ATOM 588 O O . GLN A 1 82 ? 7.868 -0.762 -30.640 1.00 97.38 82 GLN A O 1
ATOM 593 N N . GLU A 1 83 ? 9.761 0.227 -29.923 1.00 95.81 83 GLU A N 1
ATOM 594 C CA . GLU A 1 83 ? 10.528 -0.996 -29.669 1.00 95.81 83 GLU A CA 1
ATOM 595 C C . GLU A 1 83 ? 10.824 -1.128 -28.158 1.00 95.81 83 GLU A C 1
ATOM 597 O O . GLU A 1 83 ? 11.419 -0.210 -27.584 1.00 95.81 83 GLU A O 1
ATOM 602 N N . PRO A 1 84 ? 10.426 -2.236 -27.496 1.00 96.06 84 PRO A N 1
ATOM 603 C CA . PRO A 1 84 ? 9.775 -3.411 -28.087 1.00 96.06 84 PRO A CA 1
ATOM 604 C C . PRO A 1 84 ? 8.294 -3.180 -28.443 1.00 96.06 84 PRO A C 1
ATOM 606 O O . PRO A 1 84 ? 7.752 -3.908 -29.272 1.00 96.06 84 PRO A O 1
ATOM 609 N N . GLY A 1 85 ? 7.656 -2.160 -27.865 1.00 96.94 85 GLY A N 1
ATOM 610 C CA . GLY A 1 85 ? 6.282 -1.764 -28.159 1.00 96.94 85 GLY A CA 1
ATOM 611 C C . GLY A 1 85 ? 5.221 -2.586 -27.434 1.00 96.94 85 GLY A C 1
ATOM 612 O O . GLY A 1 85 ? 5.506 -3.549 -26.719 1.00 96.94 85 GLY A O 1
ATOM 613 N N . LYS A 1 86 ? 3.963 -2.182 -27.628 1.00 97.44 86 LYS A N 1
ATOM 614 C CA . LYS A 1 86 ? 2.802 -2.801 -26.977 1.00 97.44 86 LYS A CA 1
ATOM 615 C C . LYS A 1 86 ? 2.760 -4.322 -27.188 1.00 97.44 86 LYS A C 1
ATOM 617 O O . LYS A 1 86 ? 2.849 -4.801 -28.321 1.00 97.44 86 LYS A O 1
ATOM 622 N N . GLY A 1 87 ? 2.558 -5.067 -26.104 1.00 97.12 87 GLY A N 1
ATOM 623 C CA . GLY A 1 87 ? 2.406 -6.520 -26.093 1.00 97.12 87 GLY A CA 1
ATOM 624 C C . GLY A 1 87 ? 3.697 -7.295 -26.367 1.00 97.12 87 GLY A C 1
ATOM 625 O O . GLY A 1 87 ? 3.630 -8.476 -26.703 1.00 97.12 87 GLY A O 1
ATOM 626 N N . LYS A 1 88 ? 4.870 -6.657 -26.257 1.00 97.31 88 LYS A N 1
ATOM 627 C CA . LYS A 1 88 ? 6.158 -7.260 -26.619 1.00 97.31 88 LYS A CA 1
ATOM 628 C C . LYS A 1 88 ? 7.251 -6.973 -25.596 1.00 97.31 88 LYS A C 1
ATOM 630 O O . LYS A 1 88 ? 7.283 -5.917 -24.972 1.00 97.31 88 LYS A O 1
ATOM 635 N N . GLY A 1 89 ? 8.207 -7.899 -25.502 1.00 96.62 89 GLY A N 1
ATOM 636 C CA . GLY A 1 89 ? 9.360 -7.774 -24.608 1.00 96.62 89 GLY A CA 1
ATOM 637 C C . GLY A 1 89 ? 8.933 -7.459 -23.175 1.00 96.62 89 GLY A C 1
ATOM 638 O O . GLY A 1 89 ? 7.843 -7.841 -22.761 1.00 96.62 89 GLY A O 1
ATOM 639 N N . PHE A 1 90 ? 9.758 -6.695 -22.456 1.00 95.69 90 PHE A N 1
ATOM 640 C CA . PHE A 1 90 ? 9.478 -6.322 -21.067 1.00 95.69 90 PHE A CA 1
ATOM 641 C C . PHE A 1 90 ? 8.150 -5.563 -20.884 1.00 95.69 90 PHE A C 1
ATOM 643 O O . PHE A 1 90 ? 7.588 -5.599 -19.794 1.00 95.69 90 PHE A O 1
ATOM 650 N N . CYS A 1 91 ? 7.628 -4.904 -21.928 1.00 97.38 91 CYS A N 1
ATOM 651 C CA . CYS A 1 91 ? 6.360 -4.182 -21.847 1.00 97.38 91 CYS A CA 1
ATOM 652 C C . CYS A 1 91 ? 5.198 -5.118 -21.508 1.00 97.38 91 CYS A C 1
ATOM 654 O O . CYS A 1 91 ? 4.320 -4.724 -20.752 1.00 97.38 91 CYS A O 1
ATOM 656 N N . ALA A 1 92 ? 5.207 -6.351 -22.028 1.00 97.56 92 ALA A N 1
ATOM 657 C CA . ALA A 1 92 ? 4.152 -7.341 -21.808 1.00 97.56 92 ALA A CA 1
ATOM 658 C C . ALA A 1 92 ? 4.343 -8.198 -20.550 1.00 97.56 92 ALA A C 1
ATOM 660 O O . ALA A 1 92 ? 3.471 -9.004 -20.225 1.00 97.56 92 ALA A O 1
ATOM 661 N N . GLU A 1 93 ? 5.475 -8.069 -19.864 1.00 97.94 93 GLU A N 1
ATOM 662 C CA . GLU A 1 93 ? 5.811 -8.973 -18.774 1.00 97.94 93 GLU A CA 1
ATOM 663 C C . GLU A 1 93 ? 5.148 -8.538 -17.467 1.00 97.94 93 GLU A C 1
ATOM 665 O O . GLU A 1 93 ? 5.300 -7.385 -17.047 1.00 97.94 93 GLU A O 1
ATOM 670 N N . PRO A 1 94 ? 4.432 -9.443 -16.782 1.00 98.19 94 PRO A N 1
ATOM 671 C CA . PRO A 1 94 ? 3.869 -9.141 -15.484 1.00 98.19 94 PRO A CA 1
ATOM 672 C C . PRO A 1 94 ? 4.940 -9.181 -14.391 1.00 98.19 94 PRO A C 1
ATOM 674 O O . PRO A 1 94 ? 5.776 -10.082 -14.343 1.00 98.19 94 PRO A O 1
ATOM 677 N N . TRP A 1 95 ? 4.876 -8.223 -13.472 1.00 98.06 95 TRP A N 1
ATOM 678 C CA . TRP A 1 95 ? 5.750 -8.157 -12.299 1.00 98.06 95 TRP A CA 1
ATOM 679 C C . TRP A 1 95 ? 5.078 -7.395 -11.154 1.00 98.06 95 TRP A C 1
ATOM 681 O O . TRP A 1 95 ? 4.033 -6.762 -11.341 1.00 98.06 95 TRP A O 1
ATOM 691 N N . CYS A 1 96 ? 5.673 -7.455 -9.966 1.00 98.62 96 CYS A N 1
ATOM 692 C CA . CYS A 1 96 ? 5.275 -6.650 -8.813 1.00 98.62 96 CYS A CA 1
ATOM 693 C C . CYS A 1 96 ? 6.456 -6.391 -7.870 1.00 98.62 96 CYS A C 1
ATOM 695 O O . CYS A 1 96 ? 7.513 -7.020 -7.998 1.00 98.62 96 CYS A O 1
ATOM 697 N N . PHE A 1 97 ? 6.280 -5.462 -6.929 1.00 98.12 97 PHE A N 1
ATOM 698 C CA . PHE A 1 97 ? 7.169 -5.330 -5.783 1.00 98.12 97 PHE A CA 1
ATOM 699 C C . PHE A 1 97 ? 6.944 -6.486 -4.809 1.00 98.12 97 PHE A C 1
ATOM 701 O O . PHE A 1 97 ? 5.818 -6.948 -4.637 1.00 98.12 97 PHE A O 1
ATOM 708 N N . VAL A 1 98 ? 8.016 -6.936 -4.163 1.00 97.56 98 VAL A N 1
ATOM 709 C CA . VAL A 1 98 ? 8.024 -8.059 -3.217 1.00 97.56 98 VAL A CA 1
ATOM 710 C C . VAL A 1 98 ? 8.866 -7.714 -1.991 1.00 97.56 98 VAL A C 1
ATOM 712 O O . VAL A 1 98 ? 9.747 -6.853 -2.054 1.00 97.56 98 VAL A O 1
ATOM 715 N N . ASP A 1 99 ? 8.619 -8.402 -0.879 1.00 95.88 99 ASP A N 1
ATOM 716 C CA . ASP A 1 99 ? 9.519 -8.377 0.271 1.00 95.88 99 ASP A CA 1
ATOM 717 C C . ASP A 1 99 ? 10.647 -9.395 0.044 1.00 95.88 99 ASP A C 1
ATOM 719 O O . ASP A 1 99 ? 10.377 -10.598 0.031 1.00 95.88 99 ASP A O 1
ATOM 723 N N . PRO A 1 100 ? 11.911 -8.966 -0.115 1.00 94.12 100 PRO A N 1
ATOM 724 C CA . PRO A 1 100 ? 13.020 -9.897 -0.309 1.00 94.12 100 PRO A CA 1
ATOM 725 C C . PRO A 1 100 ? 13.242 -10.835 0.886 1.00 94.12 100 PRO A C 1
ATOM 727 O O . PRO A 1 100 ? 13.872 -11.877 0.734 1.00 94.12 100 PRO A O 1
ATOM 730 N N . CYS A 1 101 ? 12.759 -10.464 2.072 1.00 93.38 101 CYS A N 1
ATOM 731 C CA . CYS A 1 101 ? 12.899 -11.236 3.301 1.00 93.38 101 CYS A CA 1
ATOM 732 C C . CYS A 1 101 ? 11.812 -12.304 3.452 1.00 93.38 101 CYS A C 1
ATOM 734 O O . CYS A 1 101 ? 11.933 -13.175 4.307 1.00 93.38 101 CYS A O 1
ATOM 736 N N . ASN A 1 102 ? 10.785 -12.252 2.602 1.00 92.81 102 ASN A N 1
ATOM 737 C CA . ASN A 1 102 ? 9.697 -13.220 2.526 1.00 92.81 102 ASN A CA 1
ATOM 738 C C . ASN A 1 102 ? 9.457 -13.662 1.067 1.00 92.81 102 ASN A C 1
ATOM 740 O O . ASN A 1 102 ? 8.318 -13.836 0.637 1.00 92.81 102 ASN A O 1
ATOM 744 N N . CYS A 1 103 ? 10.538 -13.768 0.284 1.00 93.50 103 CYS A N 1
ATOM 745 C CA . CYS A 1 103 ? 10.512 -14.168 -1.120 1.00 93.50 103 CYS A CA 1
ATOM 746 C C . CYS A 1 103 ? 11.471 -15.338 -1.377 1.00 93.50 103 CYS A C 1
ATOM 748 O O . CYS A 1 103 ? 12.666 -15.156 -1.612 1.00 93.50 103 CYS A O 1
ATOM 750 N N . GLU A 1 104 ? 10.927 -16.551 -1.354 1.00 92.38 104 GLU A N 1
ATOM 751 C CA . GLU A 1 104 ? 11.644 -17.817 -1.494 1.00 92.38 104 GLU A CA 1
ATOM 752 C C . GLU A 1 104 ? 11.326 -18.494 -2.834 1.00 92.38 104 GLU A C 1
ATOM 754 O O . GLU A 1 104 ? 10.569 -19.467 -2.915 1.00 92.38 104 GLU A O 1
ATOM 759 N N . LEU A 1 105 ? 11.924 -17.972 -3.904 1.00 91.06 105 LEU A N 1
ATOM 760 C CA . LEU A 1 105 ? 11.849 -18.550 -5.247 1.00 91.06 105 LEU A CA 1
ATOM 761 C C . LEU A 1 105 ? 13.210 -19.092 -5.701 1.00 91.06 105 LEU A C 1
ATOM 763 O O . LEU A 1 105 ? 14.256 -18.792 -5.127 1.00 91.06 105 LEU A O 1
ATOM 767 N N . ASP A 1 106 ? 13.186 -19.903 -6.758 1.00 88.06 106 ASP A N 1
ATOM 768 C CA . ASP A 1 106 ? 14.385 -20.390 -7.449 1.00 88.06 106 ASP A CA 1
ATOM 769 C C . ASP A 1 106 ? 15.164 -19.257 -8.141 1.00 88.06 106 ASP A C 1
ATOM 771 O O . ASP A 1 106 ? 16.388 -19.322 -8.268 1.00 88.06 106 ASP A O 1
ATOM 775 N N . GLU A 1 107 ? 14.458 -18.205 -8.548 1.00 88.81 107 GLU A N 1
ATOM 776 C CA . GLU A 1 107 ? 15.019 -16.933 -8.990 1.00 88.81 107 GLU A CA 1
ATOM 777 C C . GLU A 1 107 ? 14.811 -15.867 -7.898 1.00 88.81 107 GLU A C 1
ATOM 779 O O . GLU A 1 107 ? 13.661 -15.587 -7.550 1.00 88.81 107 GLU A O 1
ATOM 784 N N . PRO A 1 108 ? 15.885 -15.277 -7.335 1.00 88.19 108 PRO A N 1
ATOM 785 C CA . PRO A 1 108 ? 15.759 -14.311 -6.248 1.00 88.19 108 PRO A CA 1
ATOM 786 C C . PRO A 1 108 ? 15.080 -13.019 -6.718 1.00 88.19 108 PRO A C 1
ATOM 788 O O . PRO A 1 108 ? 15.142 -12.661 -7.892 1.00 88.19 108 PRO A O 1
ATOM 791 N N . ALA A 1 109 ? 14.469 -12.289 -5.781 1.00 92.50 109 ALA A N 1
ATOM 792 C CA . ALA A 1 109 ? 13.984 -10.938 -6.044 1.00 92.50 109 ALA A CA 1
ATOM 793 C C . ALA A 1 109 ? 15.134 -9.993 -6.432 1.00 92.50 109 ALA A C 1
ATOM 795 O O . ALA A 1 109 ? 16.273 -10.162 -5.994 1.00 92.50 109 ALA A O 1
ATOM 796 N N . THR A 1 110 ? 14.808 -8.935 -7.169 1.00 91.81 110 THR A N 1
ATOM 797 C CA . THR A 1 110 ? 15.768 -7.946 -7.666 1.00 91.81 110 THR A CA 1
ATOM 798 C C . THR A 1 110 ? 15.626 -6.633 -6.917 1.00 91.81 110 THR A C 1
ATOM 800 O O . THR A 1 110 ? 14.538 -6.061 -6.837 1.00 91.81 110 THR A O 1
ATOM 803 N N . LYS A 1 111 ? 16.736 -6.090 -6.413 1.00 92.25 111 LYS A N 1
ATOM 804 C CA . LYS A 1 111 ? 16.735 -4.761 -5.794 1.00 92.25 111 LYS A CA 1
ATOM 805 C C . LYS A 1 111 ? 16.474 -3.679 -6.837 1.00 92.25 111 LYS A C 1
ATOM 807 O O . LYS A 1 111 ? 17.195 -3.597 -7.834 1.00 92.25 111 LYS A O 1
ATOM 812 N N . ALA A 1 112 ? 15.500 -2.807 -6.587 1.00 92.94 112 ALA A N 1
ATOM 813 C CA . ALA A 1 112 ? 15.237 -1.671 -7.457 1.00 92.94 112 ALA A CA 1
ATOM 814 C C . ALA A 1 112 ? 16.432 -0.695 -7.432 1.00 92.94 112 ALA A C 1
ATOM 816 O O . ALA A 1 112 ? 16.926 -0.347 -6.352 1.00 92.94 112 ALA A O 1
ATOM 817 N N . PRO A 1 113 ? 16.939 -0.248 -8.596 1.00 90.12 113 PRO A N 1
ATOM 818 C CA . PRO A 1 113 ? 18.034 0.711 -8.629 1.00 90.12 113 PRO A CA 1
ATOM 819 C C . PRO A 1 113 ? 17.549 2.109 -8.199 1.00 90.12 113 PRO A C 1
ATOM 821 O O . PRO A 1 113 ? 16.382 2.437 -8.412 1.00 90.12 113 PRO A O 1
ATOM 824 N N . PRO A 1 114 ? 18.439 3.001 -7.721 1.00 88.50 114 PRO A N 1
ATOM 825 C CA . PRO A 1 114 ? 18.098 4.401 -7.411 1.00 88.50 114 PRO A CA 1
ATOM 826 C C . PRO A 1 114 ? 17.603 5.224 -8.613 1.00 88.50 114 PRO A C 1
ATOM 828 O O . PRO A 1 114 ? 17.160 6.359 -8.472 1.00 88.50 114 PRO A O 1
ATOM 831 N N . THR A 1 115 ? 17.731 4.690 -9.826 1.00 89.38 115 THR A N 1
ATOM 832 C CA . THR A 1 115 ? 17.204 5.276 -11.064 1.00 89.38 115 THR A CA 1
ATOM 833 C C . THR A 1 115 ? 15.885 4.644 -11.505 1.00 89.38 115 THR A C 1
ATOM 835 O O . THR A 1 115 ? 15.405 4.978 -12.584 1.00 89.38 115 THR A O 1
ATOM 838 N N . GLY A 1 116 ? 15.340 3.708 -10.724 1.00 92.44 116 GLY A N 1
ATOM 839 C CA . GLY A 1 116 ? 14.099 3.001 -11.023 1.00 92.44 116 GLY A CA 1
ATOM 840 C C . GLY A 1 116 ? 12.856 3.878 -10.871 1.00 92.44 116 GLY A C 1
ATOM 841 O O . GLY A 1 116 ? 12.943 5.072 -10.583 1.00 92.44 116 GLY A O 1
ATOM 842 N N . TYR A 1 117 ? 11.692 3.249 -11.044 1.00 96.56 117 TYR A N 1
ATOM 843 C CA . TYR A 1 117 ? 10.392 3.923 -11.082 1.00 96.56 117 TYR A CA 1
ATOM 844 C C . TYR A 1 117 ? 10.079 4.766 -9.841 1.00 96.56 117 TYR A C 1
ATOM 846 O O . TYR A 1 117 ? 9.559 5.873 -9.973 1.00 96.56 117 TYR A O 1
ATOM 854 N N . LEU A 1 118 ? 10.412 4.254 -8.655 1.00 97.31 118 LEU A N 1
ATOM 855 C CA . LEU A 1 118 ? 10.163 4.887 -7.360 1.00 97.31 118 LEU A CA 1
ATOM 856 C C . LEU A 1 118 ? 11.481 4.948 -6.571 1.00 97.31 118 LEU A C 1
ATOM 858 O O . LEU A 1 118 ? 11.740 4.078 -5.742 1.00 97.31 118 LEU A O 1
ATOM 862 N N . PRO A 1 119 ? 12.353 5.930 -6.857 1.00 95.31 119 PRO A N 1
ATOM 863 C CA . PRO A 1 119 ? 13.722 5.949 -6.338 1.00 95.31 119 PRO A CA 1
ATOM 864 C C . PRO A 1 119 ? 13.804 6.132 -4.815 1.00 95.31 119 PRO A C 1
ATOM 866 O O . PRO A 1 119 ? 14.714 5.595 -4.191 1.00 95.31 119 PRO A O 1
ATOM 869 N N . GLU A 1 120 ? 12.834 6.835 -4.227 1.00 96.00 120 GLU A N 1
ATOM 870 C CA . GLU A 1 120 ? 12.725 7.056 -2.775 1.00 96.00 120 GLU A CA 1
ATOM 871 C C . GLU A 1 120 ? 11.782 6.054 -2.089 1.00 96.00 120 GLU A C 1
ATOM 873 O O . GLU A 1 120 ? 11.605 6.089 -0.868 1.00 96.00 120 GLU A O 1
ATOM 878 N N . GLY A 1 121 ? 11.159 5.171 -2.875 1.00 97.50 121 GLY A N 1
ATOM 879 C CA . GLY A 1 121 ? 10.165 4.230 -2.390 1.00 97.50 121 GLY A CA 1
ATOM 880 C C . GLY A 1 121 ? 10.764 3.219 -1.417 1.00 97.50 121 GLY A C 1
ATOM 881 O O . GLY A 1 121 ? 11.908 2.772 -1.569 1.00 97.50 121 GLY A O 1
ATOM 882 N N . SER A 1 122 ? 9.978 2.819 -0.421 1.00 97.38 122 SER A N 1
ATOM 883 C CA . SER A 1 122 ? 10.389 1.770 0.514 1.00 97.38 122 SER A CA 1
ATOM 884 C C . SER A 1 122 ? 9.217 0.939 1.024 1.00 97.38 122 SER A C 1
ATOM 886 O O . SER A 1 122 ? 8.078 1.392 1.056 1.00 97.38 122 SER A O 1
ATOM 888 N N . TYR A 1 123 ? 9.512 -0.291 1.432 1.00 97.50 123 TYR A N 1
ATOM 889 C CA . TYR A 1 123 ? 8.580 -1.209 2.073 1.00 97.50 123 TYR A CA 1
ATOM 890 C C . TYR A 1 123 ? 9.208 -1.707 3.373 1.00 97.50 123 TYR A C 1
ATOM 892 O O . TYR A 1 123 ? 10.349 -2.168 3.372 1.00 97.50 123 TYR A O 1
ATOM 900 N N . GLN A 1 124 ? 8.496 -1.546 4.491 1.00 95.50 124 GLN A N 1
ATOM 901 C CA . GLN A 1 124 ? 8.941 -1.958 5.831 1.00 95.50 124 GLN A CA 1
ATOM 902 C C . GLN A 1 124 ? 10.380 -1.531 6.184 1.00 95.50 124 GLN A C 1
ATOM 904 O O . GLN A 1 124 ? 11.135 -2.253 6.826 1.00 95.50 124 GLN A O 1
ATOM 909 N N . GLY A 1 125 ? 10.781 -0.325 5.776 1.00 93.56 125 GLY A N 1
ATOM 910 C CA . GLY A 1 125 ? 12.101 0.238 6.083 1.00 93.56 125 GLY A CA 1
ATOM 911 C C . GLY A 1 125 ? 13.229 -0.255 5.180 1.00 93.56 125 GLY A C 1
ATOM 912 O O . GLY A 1 125 ? 14.404 0.021 5.443 1.00 93.56 125 GLY A O 1
ATOM 913 N N . HIS A 1 126 ? 12.895 -0.962 4.106 1.00 93.69 126 HIS A N 1
ATOM 914 C CA . HIS A 1 126 ? 13.826 -1.417 3.086 1.00 93.69 126 HIS A CA 1
ATOM 915 C C . HIS A 1 126 ? 13.496 -0.755 1.748 1.00 93.69 126 HIS A C 1
ATOM 917 O O . HIS A 1 126 ? 12.334 -0.522 1.431 1.00 93.69 126 HIS A O 1
ATOM 923 N N . GLY A 1 127 ? 14.520 -0.419 0.958 1.00 95.69 127 GLY A N 1
ATOM 924 C CA . GLY A 1 127 ? 14.296 0.048 -0.415 1.00 95.69 127 GLY A CA 1
ATOM 925 C C . GLY A 1 127 ? 13.568 -1.021 -1.232 1.00 95.69 127 GLY A C 1
ATOM 926 O O . GLY A 1 127 ? 13.634 -2.196 -0.883 1.00 95.69 127 GLY A O 1
ATOM 927 N N . LEU A 1 128 ? 12.878 -0.626 -2.300 1.00 97.12 128 LEU A N 1
ATOM 928 C CA . LEU A 1 128 ? 12.011 -1.538 -3.050 1.00 97.12 128 LEU A CA 1
ATOM 929 C C . LEU A 1 128 ? 12.773 -2.689 -3.725 1.00 97.12 128 LEU A C 1
ATOM 931 O O . LEU A 1 128 ? 13.873 -2.513 -4.256 1.00 97.12 128 LEU A O 1
ATOM 935 N N . TRP A 1 129 ? 12.135 -3.857 -3.749 1.00 96.06 129 TRP A N 1
ATOM 936 C CA . TRP A 1 129 ? 12.547 -5.043 -4.498 1.00 96.06 129 TRP A CA 1
ATOM 937 C C . TRP A 1 129 ? 11.389 -5.511 -5.366 1.00 96.06 129 TRP A C 1
ATOM 939 O O . TRP A 1 129 ? 10.236 -5.342 -4.982 1.00 96.06 129 TRP A O 1
ATOM 949 N N . TYR A 1 130 ? 11.678 -6.084 -6.529 1.00 96.50 130 TYR A N 1
ATOM 950 C CA . TYR A 1 130 ? 10.668 -6.577 -7.462 1.00 96.50 130 TYR A CA 1
ATOM 951 C C . TYR A 1 130 ? 10.966 -8.003 -7.915 1.00 96.50 130 TYR A C 1
ATOM 953 O O . TYR A 1 130 ? 12.096 -8.476 -7.819 1.00 96.50 130 TYR A O 1
ATOM 961 N N . SER A 1 131 ? 9.946 -8.686 -8.428 1.00 96.19 131 SER A N 1
ATOM 962 C CA . SER A 1 131 ? 10.096 -10.002 -9.044 1.00 96.19 131 SER A CA 1
ATOM 963 C C . SER A 1 131 ? 9.182 -10.127 -10.260 1.00 96.19 131 SER A C 1
ATOM 965 O O . SER A 1 131 ? 7.975 -9.896 -10.178 1.00 96.19 131 SER A O 1
ATOM 967 N N . TYR A 1 132 ? 9.765 -10.508 -11.397 1.00 96.62 132 TYR A N 1
ATOM 968 C CA . TYR A 1 132 ? 9.014 -10.979 -12.564 1.00 96.62 132 TYR A CA 1
ATOM 969 C C . TYR A 1 132 ? 8.588 -12.438 -12.365 1.00 96.62 132 TYR A C 1
ATOM 971 O O . TYR A 1 132 ? 7.444 -12.802 -12.646 1.00 96.62 132 TYR A O 1
ATOM 979 N N . LYS A 1 133 ? 9.481 -13.257 -11.787 1.00 95.69 133 LYS A N 1
ATOM 980 C CA . LYS A 1 133 ? 9.272 -14.692 -11.563 1.00 95.69 133 LYS A CA 1
ATOM 981 C C . LYS A 1 133 ? 8.016 -14.988 -10.749 1.00 95.69 133 LYS A C 1
ATOM 983 O O . LYS A 1 133 ? 7.264 -15.879 -11.134 1.00 95.69 133 LYS A O 1
ATOM 988 N N . THR A 1 134 ? 7.763 -14.237 -9.673 1.00 96.88 134 THR A N 1
ATOM 989 C CA . THR A 1 134 ? 6.564 -14.438 -8.837 1.00 96.88 134 THR A CA 1
ATOM 990 C C . THR A 1 134 ? 5.262 -14.292 -9.634 1.00 96.88 134 THR A C 1
ATOM 992 O O . THR A 1 134 ? 4.265 -14.947 -9.349 1.00 96.88 134 THR A O 1
ATOM 995 N N . CYS A 1 135 ? 5.285 -13.487 -10.697 1.00 97.62 135 CYS A N 1
ATOM 996 C CA . CYS A 1 135 ? 4.148 -13.239 -11.571 1.00 97.62 135 CYS A CA 1
ATOM 997 C C . CYS A 1 135 ? 4.135 -14.108 -12.836 1.00 97.62 135 CYS A C 1
ATOM 999 O O . CYS A 1 135 ? 3.287 -13.901 -13.704 1.00 97.62 135 CYS A O 1
ATOM 1001 N N . GLY A 1 136 ? 5.073 -15.052 -12.970 1.00 96.38 136 GLY A N 1
ATOM 1002 C CA . GLY A 1 136 ? 5.271 -15.838 -14.189 1.00 96.38 136 GLY A CA 1
ATOM 1003 C C . GLY A 1 136 ? 5.833 -15.034 -15.367 1.00 96.38 136 GLY A C 1
ATOM 1004 O O . GLY A 1 136 ? 5.853 -15.545 -16.485 1.00 96.38 136 GLY A O 1
ATOM 1005 N N . GLY A 1 137 ? 6.271 -13.796 -15.131 1.00 96.12 137 GLY A N 1
ATOM 1006 C CA . GLY A 1 137 ? 6.916 -12.954 -16.128 1.00 96.12 137 GLY A CA 1
ATOM 1007 C C . GLY A 1 137 ? 8.394 -13.290 -16.294 1.00 96.12 137 GLY A C 1
ATOM 1008 O O . GLY A 1 137 ? 9.032 -13.905 -15.433 1.00 96.12 137 GLY A O 1
ATOM 1009 N N . LYS A 1 138 ? 8.957 -12.850 -17.413 1.00 93.94 138 LYS A N 1
ATOM 1010 C CA . LYS A 1 138 ? 10.377 -12.969 -17.727 1.00 93.94 138 LYS A CA 1
ATOM 1011 C C . LYS A 1 138 ? 11.135 -11.716 -17.292 1.00 93.94 138 LYS A C 1
ATOM 1013 O O . LYS A 1 138 ? 10.810 -10.613 -17.717 1.00 93.94 138 LYS A O 1
ATOM 1018 N N . ASP A 1 139 ? 12.196 -11.890 -16.506 1.00 90.44 139 ASP A N 1
ATOM 1019 C CA . ASP A 1 139 ? 13.101 -10.793 -16.148 1.00 90.44 139 ASP A CA 1
ATOM 1020 C C . ASP A 1 139 ? 14.053 -10.463 -17.321 1.00 90.44 139 ASP A C 1
ATOM 1022 O O . ASP A 1 139 ? 14.755 -11.337 -17.841 1.00 90.44 139 ASP A O 1
ATOM 1026 N N . PHE A 1 140 ? 14.060 -9.196 -17.753 1.00 88.38 140 PHE A N 1
ATOM 1027 C CA . PHE A 1 140 ? 14.932 -8.658 -18.812 1.00 88.38 140 PHE A CA 1
ATOM 1028 C C . PHE A 1 140 ? 16.119 -7.838 -18.272 1.00 88.38 140 PHE A C 1
ATOM 1030 O O . PHE A 1 140 ? 16.967 -7.388 -19.044 1.00 88.38 140 PHE A O 1
ATOM 1037 N N . TRP A 1 141 ? 16.179 -7.624 -16.962 1.00 83.75 141 TRP A N 1
ATOM 1038 C CA . TRP A 1 141 ? 17.080 -6.699 -16.280 1.00 83.75 141 TRP A CA 1
ATOM 1039 C C . TRP A 1 141 ? 18.209 -7.423 -15.545 1.00 83.75 141 TRP A C 1
ATOM 1041 O O . TRP A 1 141 ? 19.310 -6.883 -15.416 1.00 83.75 141 TRP A O 1
ATOM 1051 N N . MET A 1 142 ? 17.969 -8.653 -15.089 1.00 81.75 142 MET A N 1
ATOM 1052 C CA . MET A 1 142 ? 18.987 -9.486 -14.456 1.00 81.75 142 MET A CA 1
ATOM 1053 C C . MET A 1 142 ? 19.720 -10.379 -15.459 1.00 81.75 142 MET A C 1
ATOM 1055 O O . MET A 1 142 ? 19.127 -11.246 -16.098 1.00 81.75 142 MET A O 1
ATOM 1059 N N . SER A 1 143 ? 21.049 -10.255 -15.521 1.00 81.06 143 SER A N 1
ATOM 1060 C CA . SER A 1 143 ? 21.875 -11.280 -16.165 1.00 81.06 143 SER A CA 1
ATOM 1061 C C . SER A 1 143 ? 21.930 -12.554 -15.315 1.00 81.06 143 SER A C 1
ATOM 1063 O O . SER A 1 143 ? 21.843 -12.501 -14.088 1.00 81.06 143 SER A O 1
ATOM 1065 N N . GLU A 1 144 ? 22.159 -13.705 -15.946 1.00 81.19 144 GLU A N 1
ATOM 1066 C CA . GLU A 1 144 ? 22.296 -14.993 -15.245 1.00 81.19 144 GLU A CA 1
ATOM 1067 C C . GLU A 1 144 ? 23.396 -14.976 -14.167 1.00 81.19 144 GLU A C 1
ATOM 1069 O O . GLU A 1 144 ? 23.255 -15.569 -13.097 1.00 81.19 144 GLU A O 1
ATOM 1074 N N . ASP A 1 145 ? 24.480 -14.235 -14.399 1.00 80.81 145 ASP A N 1
ATOM 1075 C CA . ASP A 1 145 ? 25.535 -14.057 -13.400 1.00 80.81 145 ASP A CA 1
ATOM 1076 C C . ASP A 1 145 ? 25.097 -13.167 -12.228 1.00 80.81 145 ASP A C 1
ATOM 1078 O O . ASP A 1 145 ? 25.525 -13.396 -11.094 1.00 80.81 145 ASP A O 1
ATOM 1082 N N . ALA A 1 146 ? 24.248 -12.160 -12.471 1.00 79.75 146 ALA A N 1
ATOM 1083 C CA . ALA A 1 146 ? 23.659 -11.351 -11.406 1.00 79.75 146 ALA A CA 1
ATOM 1084 C C . ALA A 1 146 ? 22.708 -12.192 -10.543 1.00 79.75 146 ALA A C 1
ATOM 1086 O O . ALA A 1 146 ? 22.800 -12.121 -9.316 1.00 79.75 146 ALA A O 1
ATOM 1087 N N . LYS A 1 147 ? 21.890 -13.053 -11.169 1.00 76.75 147 LYS A N 1
ATOM 1088 C CA . LYS A 1 147 ? 21.002 -13.997 -10.468 1.00 76.75 147 LYS A CA 1
ATOM 1089 C C . LYS A 1 147 ? 21.788 -14.905 -9.527 1.00 76.75 147 LYS A C 1
ATOM 1091 O O . LYS A 1 147 ? 21.456 -15.004 -8.352 1.00 76.75 147 LYS A O 1
ATOM 1096 N N . LYS A 1 148 ? 22.899 -15.488 -9.997 1.00 76.00 148 LYS A N 1
ATOM 1097 C CA . LYS A 1 148 ? 23.777 -16.342 -9.170 1.00 76.00 148 LYS A CA 1
ATOM 1098 C C . LYS A 1 148 ? 24.407 -15.600 -7.991 1.00 76.00 148 LYS A C 1
ATOM 1100 O O . LYS A 1 148 ? 24.546 -16.167 -6.915 1.00 76.00 148 LYS A O 1
ATOM 1105 N N . LYS A 1 149 ? 24.800 -14.337 -8.176 1.00 73.94 149 LYS A N 1
ATOM 1106 C CA . LYS A 1 149 ? 25.442 -13.526 -7.123 1.00 73.94 149 LYS A CA 1
ATOM 1107 C C . LYS A 1 149 ? 24.466 -13.007 -6.066 1.00 73.94 149 LYS A C 1
ATOM 1109 O O . LYS A 1 149 ? 24.914 -12.655 -4.979 1.00 73.94 149 LYS A O 1
ATOM 1114 N N . GLN A 1 150 ? 23.175 -12.938 -6.383 1.00 71.62 150 GLN A N 1
ATOM 1115 C CA . GLN A 1 150 ? 22.112 -12.552 -5.449 1.00 71.62 150 GLN A CA 1
ATOM 1116 C C . GLN A 1 150 ? 21.480 -13.753 -4.728 1.00 71.62 150 GLN A C 1
ATOM 1118 O O . GLN A 1 150 ? 20.523 -13.576 -3.984 1.00 71.62 150 GLN A O 1
ATOM 1123 N N . GLN A 1 151 ? 22.030 -14.963 -4.892 1.00 64.88 151 GLN A N 1
ATOM 1124 C CA . GLN A 1 151 ? 21.608 -16.130 -4.119 1.00 64.88 151 GLN A CA 1
ATOM 1125 C C . GLN A 1 151 ? 22.009 -15.978 -2.645 1.00 64.88 151 GLN A C 1
ATOM 1127 O O . GLN A 1 151 ? 23.185 -15.800 -2.317 1.00 64.88 151 GLN A O 1
ATOM 1132 N N . GLY A 1 152 ? 21.017 -16.074 -1.761 1.00 69.00 152 GLY A N 1
ATOM 1133 C CA . GLY A 1 152 ? 21.162 -15.938 -0.314 1.00 69.00 152 GLY A CA 1
ATOM 1134 C C . GLY A 1 152 ? 20.322 -14.797 0.259 1.00 69.00 152 GLY A C 1
ATOM 1135 O O . GLY A 1 152 ? 19.844 -13.928 -0.461 1.00 69.00 152 GLY A O 1
ATOM 1136 N N . GLU A 1 153 ? 20.146 -14.810 1.579 1.00 75.56 153 GLU A N 1
ATOM 1137 C CA . GLU A 1 153 ? 19.345 -13.816 2.296 1.00 75.56 153 GLU A CA 1
ATOM 1138 C C . GLU A 1 153 ? 19.935 -12.394 2.144 1.00 75.56 153 GLU A C 1
ATOM 1140 O O . GLU A 1 153 ? 21.102 -12.167 2.511 1.00 75.56 153 GLU A O 1
ATOM 1145 N N . PRO A 1 154 ? 19.159 -11.413 1.643 1.00 85.50 154 PRO A N 1
ATOM 1146 C CA . PRO A 1 154 ? 19.630 -10.041 1.500 1.00 85.50 154 PRO A CA 1
ATOM 1147 C C . PRO A 1 154 ? 20.026 -9.408 2.837 1.00 85.50 154 PRO A C 1
ATOM 1149 O O . PRO A 1 154 ? 19.408 -9.616 3.879 1.00 85.50 154 PRO A O 1
ATOM 1152 N N . LYS A 1 155 ? 21.089 -8.591 2.825 1.00 87.00 155 LYS A N 1
ATOM 1153 C CA . LYS A 1 155 ? 21.645 -7.995 4.055 1.00 87.00 155 LYS A CA 1
ATOM 1154 C C . LYS A 1 155 ? 20.646 -7.088 4.775 1.00 87.00 155 LYS A C 1
ATOM 1156 O O . LYS A 1 155 ? 20.775 -6.896 5.982 1.00 87.00 155 LYS A O 1
ATOM 1161 N N . GLU A 1 156 ? 19.704 -6.483 4.052 1.00 88.31 156 GLU A N 1
ATOM 1162 C CA . GLU A 1 156 ? 18.615 -5.701 4.644 1.00 88.31 156 GLU A CA 1
ATOM 1163 C C . GLU A 1 156 ? 17.739 -6.500 5.605 1.00 88.31 156 GLU A C 1
ATOM 1165 O O . GLU A 1 156 ? 17.372 -5.929 6.625 1.00 88.31 156 GLU A O 1
ATOM 1170 N N . CYS A 1 157 ? 17.527 -7.799 5.381 1.00 90.56 157 CYS A N 1
ATOM 1171 C CA . CYS A 1 157 ? 16.667 -8.640 6.224 1.00 90.56 157 CYS A CA 1
ATOM 1172 C C . CYS A 1 157 ? 17.174 -8.790 7.664 1.00 90.56 157 CYS A C 1
ATOM 1174 O O . CYS A 1 157 ? 16.427 -9.125 8.576 1.00 90.56 157 CYS A O 1
ATOM 1176 N N . LYS A 1 158 ? 18.449 -8.460 7.901 1.00 90.25 158 LYS A N 1
ATOM 1177 C CA . LYS A 1 158 ? 19.078 -8.473 9.231 1.00 90.25 158 LYS A CA 1
ATOM 1178 C C . LYS A 1 158 ? 19.031 -7.116 9.926 1.00 90.25 158 LYS A C 1
ATOM 1180 O O . LYS A 1 158 ? 19.471 -6.991 11.071 1.00 90.25 158 LYS A O 1
ATOM 1185 N N . LYS A 1 159 ? 18.578 -6.067 9.236 1.00 91.12 159 LYS A N 1
ATOM 1186 C CA . LYS A 1 159 ? 18.541 -4.713 9.784 1.00 91.12 159 LYS A CA 1
ATOM 1187 C C . LYS A 1 159 ? 17.292 -4.543 10.628 1.00 91.12 159 LYS A C 1
ATOM 1189 O O . LYS A 1 159 ? 16.185 -4.829 10.192 1.00 91.12 159 LYS A O 1
ATOM 1194 N N . LYS A 1 160 ? 17.476 -3.995 11.826 1.00 91.44 160 LYS A N 1
ATOM 1195 C CA . LYS A 1 160 ? 16.348 -3.581 12.655 1.00 91.44 160 LYS A CA 1
ATOM 1196 C C . LYS A 1 160 ? 15.610 -2.431 11.982 1.00 91.44 160 LYS A C 1
ATOM 1198 O O . LYS A 1 160 ? 16.227 -1.448 11.574 1.00 91.44 160 LYS A O 1
ATOM 1203 N N . VAL A 1 161 ? 14.296 -2.568 11.912 1.00 93.69 161 VAL A N 1
ATOM 1204 C CA . VAL A 1 161 ? 13.384 -1.572 11.355 1.00 93.69 161 VAL A CA 1
ATOM 1205 C C . VAL A 1 161 ? 12.788 -0.759 12.501 1.00 93.69 161 VAL A C 1
ATOM 1207 O O . VAL A 1 161 ? 12.369 -1.328 13.510 1.00 93.69 161 VAL A O 1
ATOM 1210 N N . ASP A 1 162 ? 12.728 0.564 12.342 1.00 96.56 162 ASP A N 1
ATOM 1211 C CA . ASP A 1 162 ? 12.108 1.461 13.321 1.00 96.56 162 ASP A CA 1
ATOM 1212 C C . ASP A 1 162 ? 10.610 1.157 13.472 1.00 96.56 162 ASP A C 1
ATOM 1214 O O . ASP A 1 162 ? 9.806 1.441 12.583 1.00 96.56 162 ASP A O 1
ATOM 1218 N N . THR A 1 163 ? 10.232 0.577 14.609 1.00 96.69 163 THR A N 1
ATOM 1219 C CA . THR A 1 163 ? 8.849 0.191 14.910 1.00 96.69 163 THR A CA 1
ATOM 1220 C C . THR A 1 163 ? 7.920 1.381 15.117 1.00 96.69 163 THR A C 1
ATOM 1222 O O . THR A 1 163 ? 6.712 1.223 14.975 1.00 96.69 163 THR A O 1
ATOM 1225 N N . LYS A 1 164 ? 8.450 2.580 15.397 1.00 97.25 164 LYS A N 1
ATOM 1226 C CA . LYS A 1 164 ? 7.629 3.796 15.486 1.00 97.25 164 LYS A CA 1
ATOM 1227 C C . LYS A 1 164 ? 7.169 4.280 14.120 1.00 97.25 164 LYS A C 1
ATOM 1229 O O . LYS A 1 164 ? 6.111 4.886 14.040 1.00 97.25 164 LYS A O 1
ATOM 1234 N N . LYS A 1 165 ? 7.951 4.016 13.069 1.00 98.00 165 LYS A N 1
ATOM 1235 C CA . LYS A 1 165 ? 7.607 4.364 11.685 1.00 98.00 165 LYS A CA 1
ATOM 1236 C C . LYS A 1 165 ? 6.901 3.219 10.959 1.00 98.00 165 LYS A C 1
ATOM 1238 O O . LYS A 1 165 ? 5.962 3.460 10.217 1.00 98.00 165 LYS A O 1
ATOM 1243 N N . TRP A 1 166 ? 7.331 1.977 11.158 1.00 97.88 166 TRP A N 1
ATOM 1244 C CA . TRP A 1 166 ? 6.890 0.832 10.344 1.00 97.88 166 TRP A CA 1
ATOM 1245 C C . TRP A 1 166 ? 5.949 -0.130 11.068 1.00 97.88 166 TRP A C 1
ATOM 1247 O O . TRP A 1 166 ? 5.741 -1.263 10.628 1.00 97.88 166 TRP A O 1
ATOM 1257 N N . GLY A 1 167 ? 5.402 0.315 12.194 1.00 98.19 167 GLY A N 1
ATOM 1258 C CA . GLY A 1 167 ? 4.545 -0.489 13.046 1.00 98.19 167 GLY A CA 1
ATOM 1259 C C . GLY A 1 167 ? 5.320 -1.513 13.868 1.00 98.19 167 GLY A C 1
ATOM 1260 O O . GLY A 1 167 ? 6.504 -1.787 13.646 1.00 98.19 167 GLY A O 1
ATOM 1261 N N . ASN A 1 168 ? 4.637 -2.080 14.853 1.00 97.75 168 ASN A N 1
ATOM 1262 C CA . ASN A 1 168 ? 5.155 -3.125 15.722 1.00 97.75 168 ASN A CA 1
ATOM 1263 C C . ASN A 1 168 ? 5.685 -4.330 14.918 1.00 97.75 168 ASN A C 1
ATOM 1265 O O . ASN A 1 168 ? 5.132 -4.687 13.883 1.00 97.75 168 ASN A O 1
ATOM 1269 N N . GLU A 1 169 ? 6.723 -5.005 15.418 1.00 94.94 169 GLU A N 1
ATOM 1270 C CA . GLU A 1 169 ? 7.277 -6.221 14.795 1.00 94.94 169 GLU A CA 1
ATOM 1271 C C . GLU A 1 169 ? 6.236 -7.321 14.565 1.00 94.94 169 GLU A C 1
ATOM 1273 O O . GLU A 1 169 ? 6.319 -8.033 13.572 1.00 94.94 169 GLU A O 1
ATOM 1278 N N . LYS A 1 170 ? 5.234 -7.425 15.443 1.00 96.25 170 LYS A N 1
ATOM 1279 C CA . LYS A 1 170 ? 4.124 -8.376 15.323 1.00 96.25 170 LYS A CA 1
ATOM 1280 C C . LYS A 1 170 ? 2.929 -7.825 14.547 1.00 96.25 170 LYS A C 1
ATOM 1282 O O . LYS A 1 170 ? 1.873 -8.429 14.602 1.00 96.25 170 LYS A O 1
ATOM 1287 N N . CYS A 1 171 ? 3.020 -6.642 13.946 1.00 97.50 171 CYS A N 1
ATOM 1288 C CA . CYS A 1 171 ? 1.932 -6.014 13.195 1.00 97.50 171 CYS A CA 1
ATOM 1289 C C . CYS A 1 171 ? 2.498 -4.889 12.325 1.00 97.50 171 CYS A C 1
ATOM 1291 O O . CYS A 1 171 ? 2.333 -3.701 12.613 1.00 97.50 171 CYS A O 1
ATOM 1293 N N . ARG A 1 172 ? 3.256 -5.285 11.301 1.00 97.44 172 ARG A N 1
ATOM 1294 C CA . ARG A 1 172 ? 3.948 -4.353 10.413 1.00 97.44 172 ARG A CA 1
ATOM 1295 C C . ARG A 1 172 ? 2.984 -3.670 9.455 1.00 97.44 172 ARG A C 1
ATOM 1297 O O . ARG A 1 172 ? 2.017 -4.275 8.991 1.00 97.44 172 ARG A O 1
ATOM 1304 N N . CYS A 1 173 ? 3.298 -2.421 9.129 1.00 98.56 173 CYS A N 1
ATOM 1305 C CA . CYS A 1 173 ? 2.596 -1.696 8.082 1.00 98.56 173 CYS A CA 1
ATOM 1306 C C . CYS A 1 173 ? 2.896 -2.318 6.705 1.00 98.56 173 CYS A C 1
ATOM 1308 O O . CYS A 1 173 ? 4.027 -2.741 6.453 1.00 98.56 173 CYS A O 1
ATOM 1310 N N . ILE A 1 174 ? 1.897 -2.391 5.821 1.00 97.56 174 ILE A N 1
ATOM 1311 C CA . ILE A 1 174 ? 1.992 -3.121 4.537 1.00 97.56 174 ILE A CA 1
ATOM 1312 C C . ILE A 1 174 ? 1.921 -2.230 3.286 1.00 97.56 174 ILE A C 1
ATOM 1314 O O . ILE A 1 174 ? 1.887 -2.745 2.169 1.00 97.56 174 ILE A O 1
ATOM 1318 N N . GLY A 1 175 ? 1.876 -0.906 3.436 1.00 97.56 175 GLY A N 1
ATOM 1319 C CA . GLY A 1 175 ? 1.924 0.009 2.291 1.00 97.56 175 GLY A CA 1
ATOM 1320 C C . GLY A 1 175 ? 3.353 0.327 1.839 1.00 97.56 175 GLY A C 1
ATOM 1321 O O . GLY A 1 175 ? 4.327 0.065 2.547 1.00 97.56 175 GLY A O 1
ATOM 1322 N N . LEU A 1 176 ? 3.465 0.914 0.647 1.00 98.12 176 LEU A N 1
ATOM 1323 C CA . LEU A 1 176 ? 4.717 1.445 0.107 1.00 98.12 176 LEU A CA 1
ATOM 1324 C C . LEU A 1 176 ? 4.857 2.917 0.528 1.00 98.12 176 LEU A C 1
ATOM 1326 O O . LEU A 1 176 ? 3.968 3.713 0.246 1.00 98.12 176 LEU A O 1
ATOM 1330 N N . ASP A 1 177 ? 5.948 3.268 1.204 1.00 98.25 177 ASP A N 1
ATOM 1331 C CA . ASP A 1 177 ? 6.254 4.631 1.672 1.00 98.25 177 ASP A CA 1
ATOM 1332 C C . ASP A 1 177 ? 6.947 5.450 0.579 1.00 98.25 177 ASP A C 1
ATOM 1334 O O . ASP A 1 177 ? 7.633 4.882 -0.279 1.00 98.25 177 ASP A O 1
ATOM 1338 N N . ASN A 1 178 ? 6.828 6.780 0.650 1.00 97.44 178 ASN A N 1
ATOM 1339 C CA . ASN A 1 178 ? 7.377 7.735 -0.321 1.00 97.44 178 ASN A CA 1
ATOM 1340 C C . ASN A 1 178 ? 6.904 7.474 -1.760 1.00 97.44 178 ASN A C 1
ATOM 1342 O O . ASN A 1 178 ? 7.652 7.668 -2.726 1.00 97.44 178 ASN A O 1
ATOM 1346 N N . VAL A 1 179 ? 5.657 7.029 -1.914 1.00 97.56 179 VAL A N 1
ATOM 1347 C CA . VAL A 1 179 ? 5.014 6.903 -3.221 1.00 97.56 179 VAL A CA 1
ATOM 1348 C C . VAL A 1 179 ? 4.330 8.231 -3.543 1.00 97.56 179 VAL A C 1
ATOM 1350 O O . VAL A 1 179 ? 3.363 8.603 -2.877 1.00 97.56 179 VAL A O 1
ATOM 1353 N N . PRO A 1 180 ? 4.801 8.984 -4.552 1.00 97.62 180 PRO A N 1
ATOM 1354 C CA . PRO A 1 180 ? 4.201 10.264 -4.890 1.00 97.62 180 PRO A CA 1
ATOM 1355 C C . PRO A 1 180 ? 2.826 10.062 -5.531 1.00 97.62 180 PRO A C 1
ATOM 1357 O O . PRO A 1 180 ? 2.568 9.054 -6.188 1.00 97.62 180 PRO A O 1
ATOM 1360 N N . GLY A 1 181 ? 1.971 11.074 -5.422 1.00 96.94 181 GLY A N 1
ATOM 1361 C CA . GLY A 1 181 ? 0.638 11.080 -6.021 1.00 96.94 181 GLY A CA 1
ATOM 1362 C C . GLY A 1 181 ? -0.465 10.952 -4.979 1.00 96.94 181 GLY A C 1
ATOM 1363 O O . GLY A 1 181 ? -0.272 11.304 -3.814 1.00 96.94 181 GLY A O 1
ATOM 1364 N N . ALA A 1 182 ? -1.632 10.491 -5.418 1.00 97.38 182 ALA A N 1
ATOM 1365 C CA . ALA A 1 182 ? -2.819 10.412 -4.582 1.00 97.38 182 ALA A CA 1
ATOM 1366 C C . ALA A 1 182 ? -3.620 9.131 -4.826 1.00 97.38 182 ALA A C 1
ATOM 1368 O O . ALA A 1 182 ? -3.750 8.669 -5.963 1.00 97.38 182 ALA A O 1
ATOM 1369 N N . ALA A 1 183 ? -4.208 8.618 -3.750 1.00 96.62 183 ALA A N 1
ATOM 1370 C CA . ALA A 1 183 ? -5.218 7.572 -3.761 1.00 96.62 183 ALA A CA 1
ATOM 1371 C C . ALA A 1 183 ? -6.517 8.113 -3.146 1.00 96.62 183 ALA A C 1
ATOM 1373 O O . ALA A 1 183 ? -6.494 8.843 -2.154 1.00 96.62 183 ALA A O 1
ATOM 1374 N N . ASN A 1 184 ? -7.654 7.760 -3.731 1.00 95.88 184 ASN A N 1
ATOM 1375 C CA . ASN A 1 184 ? -8.964 8.118 -3.214 1.00 95.88 184 ASN A CA 1
ATOM 1376 C C . ASN A 1 184 ? -9.376 7.122 -2.130 1.00 95.88 184 ASN A C 1
ATOM 1378 O O . ASN A 1 184 ? -9.359 5.908 -2.338 1.00 95.88 184 ASN A O 1
ATOM 1382 N N . VAL A 1 185 ? -9.789 7.650 -0.980 1.00 96.19 185 VAL A N 1
ATOM 1383 C CA . VAL A 1 185 ? -10.419 6.873 0.089 1.00 96.19 185 VAL A CA 1
ATOM 1384 C C . VAL A 1 185 ? -11.915 7.158 0.147 1.00 96.19 185 VAL A C 1
ATOM 1386 O O . VAL A 1 185 ? -12.366 8.262 -0.157 1.00 96.19 185 VAL A O 1
ATOM 1389 N N . SER A 1 186 ? -12.694 6.168 0.572 1.00 96.00 186 SER A N 1
ATOM 1390 C CA . SER A 1 186 ? -14.134 6.294 0.783 1.00 96.00 186 SER A CA 1
ATOM 1391 C C . SER A 1 186 ? -14.438 6.813 2.190 1.00 96.00 186 SER A C 1
ATOM 1393 O O . SER A 1 186 ? -14.258 6.107 3.184 1.00 96.00 186 SER A O 1
ATOM 1395 N N . ILE A 1 187 ? -14.984 8.025 2.278 1.00 94.56 187 ILE A N 1
ATOM 1396 C CA . ILE A 1 187 ? -15.464 8.642 3.520 1.00 94.56 187 ILE A CA 1
ATOM 1397 C C . ILE A 1 187 ? -16.931 9.023 3.333 1.00 94.56 187 ILE A C 1
ATOM 1399 O O . ILE A 1 187 ? -17.268 9.858 2.496 1.00 94.56 187 ILE A O 1
ATOM 1403 N N . ALA A 1 188 ? -17.823 8.394 4.106 1.00 89.69 188 ALA A N 1
ATOM 1404 C CA . ALA A 1 188 ? -19.273 8.608 4.024 1.00 89.69 188 ALA A CA 1
ATOM 1405 C C . ALA A 1 188 ? -19.836 8.515 2.583 1.00 89.69 188 ALA A C 1
ATOM 1407 O O . ALA A 1 188 ? -20.704 9.293 2.189 1.00 89.69 188 ALA A O 1
ATOM 1408 N N . GLY A 1 189 ? -19.312 7.573 1.786 1.00 88.12 189 GLY A N 1
ATOM 1409 C CA . GLY A 1 189 ? -19.714 7.352 0.392 1.00 88.12 189 GLY A CA 1
ATOM 1410 C C . GLY A 1 189 ? -19.151 8.363 -0.613 1.00 88.12 189 GLY A C 1
ATOM 1411 O O . GLY A 1 189 ? -19.564 8.352 -1.768 1.00 88.12 189 GLY A O 1
ATOM 1412 N N . LYS A 1 190 ? -18.231 9.238 -0.193 1.00 93.06 190 LYS A N 1
ATOM 1413 C CA . LYS A 1 190 ? -17.515 10.174 -1.064 1.00 93.06 190 LYS A CA 1
ATOM 1414 C C . LYS A 1 190 ? -16.062 9.753 -1.207 1.00 93.06 190 LYS A C 1
ATOM 1416 O O . LYS A 1 190 ? -15.445 9.326 -0.235 1.00 93.06 190 LYS A O 1
ATOM 1421 N N . GLU A 1 191 ? -15.521 9.946 -2.400 1.00 94.44 191 GLU A N 1
ATOM 1422 C CA . GLU A 1 191 ? -14.090 9.823 -2.653 1.00 94.44 191 GLU A CA 1
ATOM 1423 C C . GLU A 1 191 ? -13.365 11.081 -2.170 1.00 94.44 191 GLU A C 1
ATOM 1425 O O . GLU A 1 191 ? -13.710 12.203 -2.553 1.00 94.44 191 GLU A O 1
ATOM 1430 N N . VAL A 1 192 ? -12.366 10.893 -1.312 1.00 95.25 192 VAL A N 1
ATOM 1431 C CA . VAL A 1 192 ? -11.521 11.962 -0.776 1.00 95.25 192 VAL A CA 1
ATOM 1432 C C . VAL A 1 192 ? -10.065 11.639 -1.110 1.00 95.25 192 VAL A C 1
ATOM 1434 O O . VAL A 1 192 ? -9.612 10.539 -0.792 1.00 95.25 192 VAL A O 1
ATOM 1437 N N . PRO A 1 193 ? -9.311 12.560 -1.734 1.00 95.56 193 PRO A N 1
ATOM 1438 C CA . PRO A 1 193 ? -7.924 12.306 -2.093 1.00 95.56 193 PRO A CA 1
ATOM 1439 C C . PRO A 1 193 ? -7.025 12.317 -0.853 1.00 95.56 193 PRO A C 1
ATOM 1441 O O . PRO A 1 193 ? -6.995 13.285 -0.090 1.00 95.56 193 PRO A O 1
ATOM 1444 N N . TYR A 1 194 ? -6.262 11.247 -0.681 1.00 97.25 194 TYR A N 1
ATOM 1445 C CA . TYR A 1 194 ? -5.177 11.106 0.287 1.00 97.25 194 TYR A CA 1
ATOM 1446 C C . TYR A 1 194 ? -3.852 10.917 -0.466 1.00 97.25 194 TYR A C 1
ATOM 1448 O O . TYR A 1 194 ? -3.876 10.571 -1.649 1.00 97.25 194 TYR A O 1
ATOM 1456 N N . PRO A 1 195 ? -2.688 11.144 0.173 1.00 96.88 195 PRO A N 1
ATOM 1457 C CA . PRO A 1 195 ? -1.402 10.732 -0.392 1.00 96.88 195 PRO A CA 1
ATOM 1458 C C . PRO A 1 195 ? -1.434 9.268 -0.856 1.00 96.88 195 PRO A C 1
ATOM 1460 O O . PRO A 1 195 ? -2.087 8.439 -0.222 1.00 96.88 195 PRO A O 1
ATOM 1463 N N . ALA A 1 196 ? -0.755 8.943 -1.959 1.00 96.44 196 ALA A N 1
ATOM 1464 C CA . ALA A 1 196 ? -0.740 7.574 -2.490 1.00 96.44 196 ALA A CA 1
ATOM 1465 C C . ALA A 1 196 ? -0.113 6.555 -1.517 1.00 96.44 196 ALA A C 1
ATOM 1467 O O . ALA A 1 196 ? -0.441 5.374 -1.574 1.00 96.44 196 ALA A O 1
ATOM 1468 N N . ASP A 1 197 ? 0.741 7.017 -0.604 1.00 97.19 197 ASP A N 1
ATOM 1469 C CA . ASP A 1 197 ? 1.354 6.233 0.468 1.00 97.19 197 ASP A CA 1
ATOM 1470 C C . ASP A 1 197 ? 0.586 6.296 1.801 1.00 97.19 197 ASP A C 1
ATOM 1472 O O . ASP A 1 197 ? 1.085 5.834 2.828 1.00 97.19 197 ASP A O 1
ATOM 1476 N N . ALA A 1 198 ? -0.640 6.831 1.823 1.00 97.50 198 ALA A N 1
ATOM 1477 C CA . ALA A 1 198 ? -1.413 6.920 3.055 1.00 97.50 198 ALA A CA 1
ATOM 1478 C C . ALA A 1 198 ? -1.634 5.541 3.696 1.00 97.50 198 ALA A C 1
ATOM 1480 O O . ALA A 1 198 ? -2.144 4.604 3.079 1.00 97.50 198 ALA A O 1
ATOM 1481 N N . GLY A 1 199 ? -1.259 5.432 4.969 1.00 97.62 199 GLY A N 1
ATOM 1482 C CA . GLY A 1 199 ? -1.288 4.189 5.731 1.00 97.62 199 GLY A CA 1
ATOM 1483 C C . GLY A 1 199 ? -0.111 3.245 5.456 1.00 97.62 199 GLY A C 1
ATOM 1484 O O . GLY A 1 199 ? -0.127 2.128 5.970 1.00 97.62 199 GLY A O 1
ATOM 1485 N N . ALA A 1 200 ? 0.907 3.648 4.687 1.00 98.12 200 ALA A N 1
ATOM 1486 C CA . ALA A 1 200 ? 2.121 2.850 4.480 1.00 98.12 200 ALA A CA 1
ATOM 1487 C C . ALA A 1 200 ? 3.051 2.830 5.696 1.00 98.12 200 ALA A C 1
ATOM 1489 O O . ALA A 1 200 ? 3.750 1.847 5.939 1.00 98.12 200 ALA A O 1
ATOM 1490 N N . THR A 1 201 ? 3.029 3.904 6.477 1.00 98.69 201 THR A N 1
ATOM 1491 C CA . THR A 1 201 ? 3.799 4.070 7.709 1.00 98.69 201 THR A CA 1
ATOM 1492 C C . THR A 1 201 ? 2.892 4.566 8.826 1.00 98.69 201 THR A C 1
ATOM 1494 O O . THR A 1 201 ? 1.752 4.969 8.599 1.00 98.69 201 THR A O 1
ATOM 1497 N N . CYS A 1 202 ? 3.383 4.494 10.055 1.00 98.69 202 CYS A N 1
ATOM 1498 C CA . CYS A 1 202 ? 2.740 5.071 11.219 1.00 98.69 202 CYS A CA 1
ATOM 1499 C C . CYS A 1 202 ? 2.851 6.594 11.177 1.00 98.69 202 CYS A C 1
ATOM 1501 O O . CYS A 1 202 ? 3.843 7.167 11.625 1.00 98.69 202 CYS A O 1
ATOM 1503 N N . ASP A 1 203 ? 1.812 7.234 10.652 1.00 98.25 203 ASP A N 1
ATOM 1504 C CA . ASP A 1 203 ? 1.702 8.686 10.563 1.00 98.25 203 ASP A CA 1
ATOM 1505 C C . ASP A 1 203 ? 0.259 9.129 10.839 1.00 98.25 203 ASP A C 1
ATOM 1507 O O . ASP A 1 203 ? -0.684 8.334 10.866 1.00 98.25 203 ASP A O 1
ATOM 1511 N N . ILE A 1 204 ? 0.086 10.424 11.072 1.00 97.75 204 ILE A N 1
ATOM 1512 C CA . ILE A 1 204 ? -1.187 11.082 11.333 1.00 97.75 204 ILE A CA 1
ATOM 1513 C C . ILE A 1 204 ? -1.846 11.426 9.990 1.00 97.75 204 ILE A C 1
ATOM 1515 O O . ILE A 1 204 ? -1.968 12.590 9.587 1.00 97.75 204 ILE A O 1
ATOM 1519 N N . TRP A 1 205 ? -2.257 10.388 9.264 1.00 97.12 205 TRP A N 1
ATOM 1520 C CA . TRP A 1 205 ? -2.762 10.504 7.894 1.00 97.12 205 TRP A CA 1
ATOM 1521 C C . TRP A 1 205 ? -4.009 11.383 7.773 1.00 97.12 205 TRP A C 1
ATOM 1523 O O . TRP A 1 205 ? -4.171 12.085 6.775 1.00 97.12 205 TRP A O 1
ATOM 1533 N N . ASP A 1 206 ? -4.853 11.431 8.800 1.00 97.12 206 ASP A N 1
ATOM 1534 C CA . ASP A 1 206 ? -6.121 12.167 8.750 1.00 97.12 206 ASP A CA 1
ATOM 1535 C C . ASP A 1 206 ? -6.007 13.647 9.089 1.00 97.12 206 ASP A C 1
ATOM 1537 O O . ASP A 1 206 ? -6.912 14.426 8.762 1.00 97.12 206 ASP A O 1
ATOM 1541 N N . ALA A 1 207 ? -4.902 14.061 9.719 1.00 94.19 207 ALA A N 1
ATOM 1542 C CA . ALA A 1 207 ? -4.722 15.435 10.157 1.00 94.19 207 ALA A CA 1
ATOM 1543 C C . ALA A 1 207 ? -4.904 16.398 8.982 1.00 94.19 207 ALA A C 1
ATOM 1545 O O . ALA A 1 207 ? -4.128 16.400 8.026 1.00 94.19 207 ALA A O 1
ATOM 1546 N N . LYS A 1 208 ? -5.929 17.252 9.090 1.00 79.81 208 LYS A N 1
ATOM 1547 C CA . LYS A 1 208 ? -6.298 18.269 8.091 1.00 79.81 208 LYS A CA 1
ATOM 1548 C C . LYS A 1 208 ? -6.679 17.710 6.707 1.00 79.81 208 LYS A C 1
ATOM 1550 O O . LYS A 1 208 ? -6.751 18.491 5.762 1.00 79.81 208 LYS A O 1
ATOM 1555 N N . ARG A 1 209 ? -6.918 16.399 6.577 1.00 90.69 209 ARG A N 1
ATOM 1556 C CA . ARG A 1 209 ? -7.344 15.742 5.325 1.00 90.69 209 ARG A CA 1
ATOM 1557 C C . ARG A 1 209 ? -8.751 15.181 5.432 1.00 90.69 209 ARG A 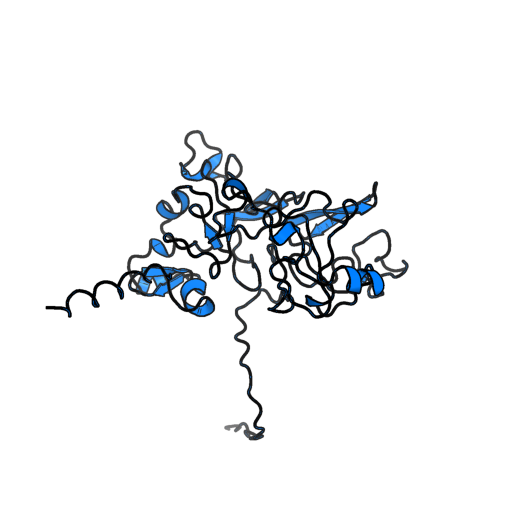C 1
ATOM 1559 O O . ARG A 1 209 ? -9.573 15.425 4.552 1.00 90.69 209 ARG A O 1
ATOM 1566 N N . HIS A 1 210 ? -9.046 14.481 6.525 1.00 95.19 210 HIS A N 1
ATOM 1567 C CA . HIS A 1 210 ? -10.395 13.988 6.747 1.00 95.19 210 HIS A CA 1
ATOM 1568 C C . HIS A 1 210 ? -11.360 15.165 6.971 1.00 95.19 210 HIS A C 1
ATOM 1570 O O . HIS A 1 210 ? -11.012 16.073 7.734 1.00 95.19 210 HIS A O 1
ATOM 1576 N N . PRO A 1 211 ? -12.582 15.151 6.399 1.00 93.69 211 PRO A N 1
ATOM 1577 C CA . PRO A 1 211 ? -13.568 16.220 6.587 1.00 93.69 211 PRO A CA 1
ATOM 1578 C C . PRO A 1 211 ? -13.847 16.570 8.060 1.00 93.69 211 PRO A C 1
ATOM 1580 O O . PRO A 1 211 ? -13.908 17.740 8.426 1.00 93.69 211 PRO A O 1
ATOM 1583 N N . ASP A 1 212 ? -13.938 15.567 8.935 1.00 93.88 212 ASP A N 1
ATOM 1584 C CA . ASP A 1 212 ? -14.150 15.790 10.377 1.00 93.88 212 ASP A CA 1
ATOM 1585 C C . ASP A 1 212 ? -12.927 16.394 11.097 1.00 93.88 212 ASP A C 1
ATOM 1587 O O . ASP A 1 212 ? -13.050 16.941 12.193 1.00 93.88 212 ASP A O 1
ATOM 1591 N N . CYS A 1 213 ? -11.741 16.336 10.485 1.00 95.44 213 CYS A N 1
ATOM 1592 C CA . CYS A 1 213 ? -10.495 16.845 11.056 1.00 95.44 213 CYS A CA 1
ATOM 1593 C C . CYS A 1 213 ? -10.186 18.297 10.670 1.00 95.44 213 CYS A C 1
ATOM 1595 O O . CYS A 1 213 ? -9.164 18.831 11.109 1.00 95.44 213 CYS A O 1
ATOM 1597 N N . THR A 1 214 ? -11.029 18.944 9.856 1.00 89.69 214 THR A N 1
ATOM 1598 C CA . THR A 1 214 ? -10.827 20.337 9.414 1.00 89.69 214 THR A CA 1
ATOM 1599 C C . THR A 1 214 ? -11.597 21.374 10.237 1.00 89.69 214 THR A C 1
ATOM 1601 O O . THR A 1 214 ? -11.405 22.567 10.023 1.00 89.69 214 THR A O 1
ATOM 1604 N N . GLY A 1 215 ? -12.478 20.952 11.150 1.00 86.62 215 GLY A N 1
ATOM 1605 C CA . GLY A 1 215 ? -13.247 21.859 12.013 1.00 86.62 215 GLY A CA 1
ATOM 1606 C C . GLY A 1 215 ? -12.478 22.360 13.244 1.00 86.62 215 GLY A C 1
ATOM 1607 O O . GLY A 1 215 ? -11.398 21.870 13.561 1.00 86.62 215 GLY A O 1
ATOM 1608 N N . ASP A 1 216 ? -13.079 23.296 13.991 1.00 89.00 216 ASP A N 1
ATOM 1609 C CA . ASP A 1 216 ? -12.473 23.922 15.186 1.00 89.00 216 ASP A CA 1
ATOM 1610 C C . ASP A 1 216 ? -12.268 22.958 16.367 1.00 89.00 216 ASP A C 1
ATOM 1612 O O . ASP A 1 216 ? -11.450 23.198 17.257 1.00 89.00 216 ASP A O 1
ATOM 1616 N N . LYS A 1 217 ? -13.038 21.867 16.401 1.00 92.94 217 LYS A N 1
ATOM 1617 C CA . LYS A 1 217 ? -12.994 20.834 17.445 1.00 92.94 217 LYS A CA 1
ATOM 1618 C C . LYS A 1 217 ? -12.831 19.460 16.794 1.00 92.94 217 LYS A C 1
ATOM 1620 O O . LYS A 1 217 ? -13.787 18.683 16.798 1.00 92.94 217 LYS A O 1
ATOM 1625 N N . PRO A 1 218 ? -11.663 19.177 16.188 1.00 94.94 218 PRO A N 1
ATOM 1626 C CA . PRO A 1 218 ? -11.450 17.910 15.511 1.00 94.94 218 PRO A CA 1
ATOM 1627 C C . PRO A 1 218 ? -11.500 16.763 16.535 1.00 94.94 218 PRO A C 1
ATOM 1629 O O . PRO A 1 218 ? -11.009 16.936 17.659 1.00 94.94 218 PRO A O 1
ATOM 1632 N N . PRO A 1 219 ? -12.069 15.602 16.173 1.00 95.81 219 PRO A N 1
ATOM 1633 C CA . PRO A 1 219 ? -12.009 14.405 17.001 1.00 95.81 219 PRO A CA 1
ATOM 1634 C C . PRO A 1 219 ? -10.578 14.029 17.403 1.00 95.81 219 PRO A C 1
ATOM 1636 O O . PRO A 1 219 ? -9.617 14.323 16.692 1.00 95.81 219 PRO A O 1
ATOM 1639 N N . GLU A 1 220 ? -10.430 13.332 18.530 1.00 96.12 220 GLU A N 1
ATOM 1640 C CA . GLU A 1 220 ? -9.119 12.928 19.059 1.00 96.12 220 GLU A CA 1
ATOM 1641 C C . GLU A 1 220 ? -8.300 12.105 18.051 1.00 96.12 220 GLU A C 1
ATOM 1643 O O . GLU A 1 220 ? -7.102 12.340 17.873 1.00 96.12 220 GLU A O 1
ATOM 1648 N N . TRP A 1 221 ? -8.965 11.203 17.327 1.00 96.88 221 TRP A N 1
ATOM 1649 C CA . TRP A 1 221 ? -8.329 10.313 16.358 1.00 96.88 221 TRP A CA 1
ATOM 1650 C C . TRP A 1 221 ? -7.677 11.033 15.175 1.00 96.88 221 TRP A C 1
ATOM 1652 O O . TRP A 1 221 ? -6.755 10.493 14.573 1.00 96.88 221 TRP A O 1
ATOM 1662 N N . CYS A 1 222 ? -8.046 12.289 14.902 1.00 96.88 222 CYS A N 1
ATOM 1663 C CA . CYS A 1 222 ? -7.411 13.113 13.870 1.00 96.88 222 CYS A CA 1
ATOM 1664 C C . CYS A 1 222 ? -5.914 13.353 14.101 1.00 96.88 222 CYS A C 1
ATOM 1666 O O . CYS A 1 222 ? -5.231 13.840 13.202 1.00 96.88 222 CYS A O 1
ATOM 1668 N N . LYS A 1 223 ? -5.420 13.106 15.321 1.00 96.38 223 LYS A N 1
ATOM 1669 C CA . LYS A 1 223 ? -4.018 13.287 15.723 1.00 96.38 223 LYS A CA 1
ATOM 1670 C C . LYS A 1 223 ? -3.314 11.967 16.048 1.00 96.38 223 LYS A C 1
ATOM 1672 O O . LYS A 1 223 ? -2.180 11.992 16.517 1.00 96.38 223 LYS A O 1
ATOM 1677 N N . GLN A 1 224 ? -3.982 10.835 15.841 1.00 97.94 224 GLN A N 1
ATOM 1678 C CA . GLN A 1 224 ? -3.460 9.515 16.177 1.00 97.94 224 GLN A CA 1
ATOM 1679 C C . GLN A 1 224 ? -2.816 8.876 14.944 1.00 97.94 224 GLN A C 1
ATOM 1681 O O . GLN A 1 224 ? -3.367 8.934 13.846 1.00 97.94 224 GLN A O 1
ATOM 1686 N N . ALA A 1 225 ? -1.634 8.290 15.134 1.00 98.44 225 ALA A N 1
ATOM 1687 C CA . ALA A 1 225 ? -0.924 7.601 14.067 1.00 98.44 225 ALA A CA 1
ATOM 1688 C C . ALA A 1 225 ? -1.519 6.211 13.827 1.00 98.44 225 ALA A C 1
ATOM 1690 O O . ALA A 1 225 ? -1.818 5.489 14.778 1.00 98.44 225 ALA A O 1
ATOM 1691 N N . TRP A 1 226 ? -1.649 5.825 12.564 1.00 98.69 226 TRP A N 1
ATOM 1692 C CA . TRP A 1 226 ? -2.135 4.505 12.167 1.00 98.69 226 TRP A CA 1
ATOM 1693 C C . TRP A 1 226 ? -1.486 4.064 10.860 1.00 98.69 226 TRP A C 1
ATOM 1695 O O . TRP A 1 226 ? -0.907 4.872 10.135 1.00 98.69 226 TRP A O 1
ATOM 1705 N N . CYS A 1 227 ? -1.592 2.775 10.549 1.00 98.81 227 CYS A N 1
ATOM 1706 C CA . CYS A 1 227 ? -1.220 2.247 9.243 1.00 98.81 227 CYS A CA 1
ATOM 1707 C C . CYS A 1 227 ? -2.094 1.055 8.839 1.00 98.81 227 CYS A C 1
ATOM 1709 O O . CYS A 1 227 ? -2.831 0.503 9.667 1.00 98.81 227 CYS A O 1
ATOM 1711 N N . TYR A 1 228 ? -2.028 0.676 7.562 1.00 98.62 228 TYR A N 1
ATOM 1712 C CA . TYR A 1 228 ? -2.635 -0.555 7.066 1.00 98.62 228 TYR A CA 1
ATOM 1713 C C . TYR A 1 228 ? -1.747 -1.755 7.380 1.00 98.62 228 TYR A C 1
ATOM 1715 O O . TYR A 1 228 ? -0.526 -1.665 7.278 1.00 98.62 228 TYR A O 1
ATOM 1723 N N . VAL A 1 229 ? -2.361 -2.880 7.737 1.00 98.31 229 VAL A N 1
ATOM 1724 C CA . VAL A 1 229 ? -1.703 -4.102 8.215 1.00 98.31 229 VAL A CA 1
ATOM 1725 C C . VAL A 1 229 ? -2.361 -5.345 7.611 1.00 98.31 229 VAL A C 1
ATOM 1727 O O . VAL A 1 229 ? -3.537 -5.315 7.232 1.00 98.31 229 VAL A O 1
ATOM 1730 N N . ASP A 1 230 ? -1.614 -6.449 7.545 1.00 95.62 230 ASP A N 1
ATOM 1731 C CA . ASP A 1 230 ? -2.176 -7.767 7.223 1.00 95.62 230 ASP A CA 1
ATOM 1732 C C . ASP A 1 230 ? -2.882 -8.331 8.476 1.00 95.62 230 ASP A C 1
ATOM 1734 O O . ASP A 1 230 ? -2.253 -8.421 9.538 1.00 95.62 230 ASP A O 1
ATOM 1738 N N . PRO A 1 231 ? -4.177 -8.697 8.403 1.00 94.56 231 PRO A N 1
ATOM 1739 C CA . PRO A 1 231 ? -4.913 -9.209 9.557 1.00 94.56 231 PRO A CA 1
ATOM 1740 C C . PRO A 1 231 ? -4.368 -10.533 10.110 1.00 94.56 231 PRO A C 1
ATOM 1742 O O . PRO A 1 231 ? -4.567 -10.807 11.290 1.00 94.56 231 PRO A O 1
ATOM 1745 N N . CYS A 1 232 ? -3.694 -11.348 9.297 1.00 93.25 232 CYS A N 1
ATOM 1746 C CA . CYS A 1 232 ? -3.163 -12.644 9.719 1.00 93.25 232 CYS A CA 1
ATOM 1747 C C . CYS A 1 232 ? -1.778 -12.522 10.367 1.00 93.25 232 CYS A C 1
ATOM 1749 O O . CYS A 1 232 ? -1.470 -13.251 11.310 1.00 93.25 232 CYS A O 1
ATOM 1751 N N . GLU A 1 233 ? -0.965 -11.570 9.904 1.00 93.62 233 GLU A N 1
ATOM 1752 C CA . GLU A 1 233 ? 0.364 -11.308 10.472 1.00 93.62 233 GLU A CA 1
ATOM 1753 C C . GLU A 1 233 ? 0.306 -10.386 11.698 1.00 93.62 233 GLU A C 1
ATOM 1755 O O . GLU A 1 233 ? 1.200 -10.413 12.541 1.00 93.62 233 GLU A O 1
ATOM 1760 N N . CYS A 1 234 ? -0.755 -9.582 11.834 1.00 95.62 234 CYS A N 1
ATOM 1761 C CA . CYS A 1 234 ? -0.942 -8.685 12.969 1.00 95.62 234 CYS A CA 1
ATOM 1762 C C . CYS A 1 234 ? -1.409 -9.427 14.237 1.00 95.62 234 CYS A C 1
ATOM 1764 O O . CYS A 1 234 ? -2.599 -9.627 14.475 1.00 95.62 234 CYS A O 1
ATOM 1766 N N . GLN A 1 235 ? -0.456 -9.778 15.097 1.00 94.19 235 GLN A N 1
ATOM 1767 C CA . GLN A 1 235 ? -0.627 -10.560 16.326 1.00 94.19 235 GLN A CA 1
ATOM 1768 C C . GLN A 1 235 ? -0.467 -9.703 17.594 1.00 94.19 235 GLN A C 1
ATOM 1770 O O . GLN A 1 235 ? 0.245 -10.070 18.535 1.00 94.19 235 GLN A O 1
ATOM 1775 N N . LEU A 1 236 ? -1.102 -8.531 17.613 1.00 95.31 236 LEU A N 1
ATOM 1776 C CA . LEU A 1 236 ? -1.232 -7.714 18.824 1.00 95.31 236 LEU A CA 1
ATOM 1777 C C . LEU A 1 236 ? -2.446 -8.152 19.648 1.00 95.31 236 LEU A C 1
ATOM 1779 O O . LEU A 1 236 ? -3.379 -8.754 19.121 1.00 95.31 236 LEU A O 1
ATOM 1783 N N . GLU A 1 237 ? -2.446 -7.817 20.942 1.00 92.38 237 GLU A N 1
ATOM 1784 C CA . GLU A 1 237 ? -3.610 -8.042 21.812 1.00 92.38 237 GLU A CA 1
ATOM 1785 C C . GLU A 1 237 ? -4.847 -7.310 21.283 1.00 92.38 237 GLU A C 1
ATOM 1787 O O . GLU A 1 237 ? -5.945 -7.866 21.222 1.00 92.38 237 GLU A O 1
ATOM 1792 N N . GLU A 1 238 ? -4.658 -6.066 20.843 1.00 94.12 238 GLU A N 1
ATOM 1793 C CA . GLU A 1 238 ? -5.692 -5.325 20.146 1.00 94.12 238 GLU A CA 1
ATOM 1794 C C . GLU A 1 238 ? -5.706 -5.725 18.665 1.00 94.12 238 GLU A C 1
ATOM 1796 O O . GLU A 1 238 ? -4.889 -5.264 17.867 1.00 94.12 238 GLU A O 1
ATOM 1801 N N . THR A 1 239 ? -6.659 -6.583 18.296 1.00 93.75 239 THR A N 1
ATOM 1802 C CA . THR A 1 239 ? -6.842 -7.053 16.912 1.00 93.75 239 THR A CA 1
ATOM 1803 C C . THR A 1 239 ? -6.997 -5.883 15.933 1.00 93.75 239 THR A C 1
ATOM 1805 O O . THR A 1 239 ? -7.605 -4.876 16.312 1.00 93.75 239 THR A O 1
ATOM 1808 N N . PRO A 1 240 ? -6.498 -5.982 14.689 1.00 97.19 240 PRO A N 1
ATOM 1809 C CA . PRO A 1 240 ? -6.655 -4.934 13.682 1.00 97.19 240 PRO A CA 1
ATOM 1810 C C . PRO A 1 240 ? -8.107 -4.849 13.181 1.00 97.19 240 PRO A C 1
ATOM 1812 O O . PRO A 1 240 ? -8.912 -5.759 13.394 1.00 97.19 240 PRO A O 1
ATOM 1815 N N . LYS A 1 241 ? -8.479 -3.735 12.538 1.00 97.50 241 LYS A N 1
ATOM 1816 C CA . LYS A 1 241 ? -9.879 -3.400 12.208 1.00 97.50 241 LYS A CA 1
ATOM 1817 C C . LYS A 1 241 ? -10.069 -3.356 10.700 1.00 97.50 241 LYS A C 1
ATOM 1819 O O . LYS A 1 241 ? -9.196 -2.895 9.974 1.00 97.50 241 LYS A O 1
ATOM 1824 N N . THR A 1 242 ? -11.238 -3.783 10.228 1.00 96.44 242 THR A N 1
ATOM 1825 C CA . THR A 1 242 ? -11.590 -3.719 8.801 1.00 96.44 242 THR A CA 1
ATOM 1826 C C . THR A 1 242 ? -11.505 -2.283 8.277 1.00 96.44 242 THR A C 1
ATOM 1828 O O . THR A 1 242 ? -12.120 -1.396 8.880 1.00 96.44 242 THR A O 1
ATOM 1831 N N . SER A 1 243 ? -10.844 -2.051 7.143 1.00 94.88 243 SER A N 1
ATOM 1832 C CA . SER A 1 243 ? -10.786 -0.718 6.532 1.00 94.88 243 SER A CA 1
ATOM 1833 C C . SER A 1 243 ? -12.152 -0.254 6.014 1.00 94.88 243 SER A C 1
ATOM 1835 O O . SER A 1 243 ? -12.857 -0.988 5.325 1.00 94.88 243 SER A O 1
ATOM 1837 N N . SER A 1 244 ? -12.543 0.980 6.347 1.00 93.12 244 SER A N 1
ATOM 1838 C CA . SER A 1 244 ? -13.655 1.684 5.684 1.00 93.12 244 SER A CA 1
ATOM 1839 C C . SER A 1 244 ? -13.189 2.610 4.563 1.00 93.12 244 SER A C 1
ATOM 1841 O O . SER A 1 244 ? -13.971 2.906 3.666 1.00 93.12 244 SER A O 1
ATOM 1843 N N . TYR A 1 245 ? -11.936 3.062 4.619 1.00 95.81 245 TYR A N 1
ATOM 1844 C CA . TYR A 1 245 ? -11.348 3.968 3.633 1.00 95.81 245 TYR A CA 1
ATOM 1845 C C . TYR A 1 245 ? -11.040 3.264 2.317 1.00 95.81 245 TYR A C 1
ATOM 1847 O O . TYR A 1 245 ? -11.218 3.854 1.258 1.00 95.81 245 TYR A O 1
ATOM 1855 N N . LEU A 1 246 ? -10.642 1.993 2.375 1.00 95.06 246 LEU A N 1
ATOM 1856 C CA . LEU A 1 246 ? -10.302 1.186 1.206 1.00 95.06 246 LEU A CA 1
ATOM 1857 C C . LEU A 1 246 ? -11.191 -0.064 1.144 1.00 95.06 246 LEU A C 1
ATOM 1859 O O . LEU A 1 246 ? -10.706 -1.172 1.364 1.00 95.06 246 LEU A O 1
ATOM 1863 N N . PRO A 1 247 ? -12.496 0.075 0.837 1.00 90.00 247 PRO A N 1
ATOM 1864 C CA . PRO A 1 247 ? -13.424 -1.059 0.795 1.00 90.00 247 PRO A CA 1
ATOM 1865 C C . PRO A 1 247 ? -13.089 -2.086 -0.300 1.00 90.00 247 PRO A C 1
ATOM 1867 O O . PRO A 1 247 ? -13.551 -3.220 -0.236 1.00 90.00 247 PRO A O 1
ATOM 1870 N N . LYS A 1 248 ? -12.293 -1.692 -1.302 1.00 90.50 248 LYS A N 1
ATOM 1871 C CA . LYS A 1 248 ? -11.767 -2.555 -2.372 1.00 90.50 248 LYS A CA 1
ATOM 1872 C C . LYS A 1 248 ? -10.237 -2.686 -2.319 1.00 90.50 248 LYS A C 1
ATOM 1874 O O . LYS A 1 248 ? -9.627 -3.070 -3.312 1.00 90.50 248 LYS A O 1
ATOM 1879 N N . GLY A 1 249 ? -9.619 -2.303 -1.200 1.00 94.62 249 GLY A N 1
ATOM 1880 C CA . GLY A 1 249 ? -8.174 -2.380 -1.015 1.00 94.62 249 GLY A CA 1
ATOM 1881 C C . GLY A 1 249 ? -7.747 -3.773 -0.577 1.00 94.62 249 GLY A C 1
ATOM 1882 O O . GLY A 1 249 ? -8.311 -4.326 0.370 1.00 94.62 249 GLY A O 1
ATOM 1883 N N . PHE A 1 250 ? -6.720 -4.314 -1.226 1.00 95.31 250 PHE A N 1
ATOM 1884 C CA . PHE A 1 250 ? -6.187 -5.643 -0.931 1.00 95.31 250 PHE A CA 1
ATOM 1885 C C . PHE A 1 250 ? -4.678 -5.600 -0.695 1.00 95.31 250 PHE A C 1
ATOM 1887 O O . PHE A 1 250 ? -3.960 -4.956 -1.449 1.00 95.31 250 PHE A O 1
ATOM 1894 N N . GLY A 1 251 ? -4.187 -6.330 0.302 1.00 92.88 251 GLY A N 1
ATOM 1895 C CA . GLY A 1 251 ? -2.769 -6.607 0.517 1.00 92.88 251 GLY A CA 1
ATOM 1896 C C . GLY A 1 251 ? -2.550 -8.114 0.526 1.00 92.88 251 GLY A C 1
ATOM 1897 O O . GLY A 1 251 ? -3.259 -8.828 1.235 1.00 92.88 251 GLY A O 1
ATOM 1898 N N . ASN A 1 252 ? -1.616 -8.610 -0.292 1.00 88.19 252 ASN A N 1
ATOM 1899 C CA . ASN A 1 252 ? -1.320 -10.043 -0.412 1.00 88.19 252 ASN A CA 1
ATOM 1900 C C . ASN A 1 252 ? -2.597 -10.920 -0.502 1.00 88.19 252 ASN A C 1
ATOM 1902 O O . ASN A 1 252 ? -2.836 -11.814 0.320 1.00 88.19 252 ASN A O 1
ATOM 1906 N N . GLY A 1 253 ? -3.488 -10.573 -1.439 1.00 88.56 253 GLY A N 1
ATOM 1907 C CA . GLY A 1 253 ? -4.735 -11.301 -1.704 1.00 88.56 253 GLY A CA 1
ATOM 1908 C C . GLY A 1 253 ? -5.848 -11.151 -0.663 1.00 88.56 253 GLY A C 1
ATOM 1909 O O . GLY A 1 253 ? -6.908 -11.745 -0.840 1.00 88.56 253 GLY A O 1
ATOM 1910 N N . LYS A 1 254 ? -5.656 -10.369 0.402 1.00 90.75 254 LYS A N 1
ATOM 1911 C CA . LYS A 1 254 ? -6.621 -10.218 1.501 1.00 90.75 254 LYS A CA 1
ATOM 1912 C C . LYS A 1 254 ? -7.078 -8.762 1.628 1.00 90.75 254 LYS A C 1
ATOM 1914 O O . LYS A 1 254 ? -6.272 -7.870 1.370 1.00 90.75 254 LYS A O 1
ATOM 1919 N N . PRO A 1 255 ? -8.336 -8.486 2.015 1.00 93.81 255 PRO A N 1
ATOM 1920 C CA . PRO A 1 255 ? -8.764 -7.134 2.363 1.00 93.81 255 PRO A CA 1
ATOM 1921 C C . PRO A 1 255 ? -7.824 -6.486 3.383 1.00 93.81 255 PRO A C 1
ATOM 1923 O O . PRO A 1 255 ? -7.421 -7.128 4.354 1.00 93.81 255 PRO A O 1
ATOM 1926 N N . VAL A 1 256 ? -7.472 -5.217 3.170 1.00 94.69 256 VAL A N 1
ATOM 1927 C CA . VAL A 1 256 ? -6.584 -4.495 4.093 1.00 94.69 256 VAL A CA 1
ATOM 1928 C C . VAL A 1 256 ? -7.302 -4.132 5.391 1.00 94.69 256 VAL A C 1
ATOM 1930 O O . VAL A 1 256 ? -8.462 -3.706 5.406 1.00 94.69 256 VAL A O 1
ATOM 1933 N N . TYR A 1 257 ? -6.586 -4.273 6.502 1.00 97.81 257 TYR A N 1
ATOM 1934 C CA . TYR A 1 257 ? -7.031 -3.837 7.821 1.00 97.81 257 TYR A CA 1
ATOM 1935 C C . TYR A 1 257 ? -6.200 -2.635 8.256 1.00 97.81 257 TYR A C 1
ATOM 1937 O O . TYR A 1 257 ? -5.106 -2.434 7.746 1.00 97.81 257 TYR A O 1
ATOM 1945 N N . PHE A 1 258 ? -6.689 -1.835 9.198 1.00 98.44 258 PHE A N 1
ATOM 1946 C CA . PHE A 1 258 ? -5.909 -0.766 9.823 1.00 98.44 258 PHE A CA 1
ATOM 1947 C C . PHE A 1 258 ? -5.660 -1.059 11.303 1.00 98.44 258 PHE A C 1
ATOM 1949 O O . PHE A 1 258 ? -6.402 -1.812 11.946 1.00 98.44 258 PHE A O 1
ATOM 1956 N N . SER A 1 259 ? -4.609 -0.455 11.854 1.00 98.56 259 SER A N 1
ATOM 1957 C CA . SER A 1 259 ? -4.283 -0.571 13.273 1.00 98.56 259 SER A CA 1
ATOM 1958 C C . SER A 1 259 ? -3.618 0.695 13.811 1.00 98.56 259 SER A C 1
ATOM 1960 O O . SER A 1 259 ? -2.540 1.082 13.363 1.00 98.56 259 SER A O 1
ATOM 1962 N N . TYR A 1 260 ? -4.245 1.311 14.816 1.00 98.56 260 TYR A N 1
ATOM 1963 C CA . TYR A 1 260 ? -3.620 2.338 15.660 1.00 98.56 260 TYR A CA 1
ATOM 1964 C C . TYR A 1 260 ? -2.628 1.709 16.653 1.00 98.56 260 TYR A C 1
ATOM 1966 O O . TYR A 1 260 ? -1.533 2.231 16.862 1.00 98.56 260 TYR A O 1
ATOM 1974 N N . ALA A 1 261 ? -2.955 0.523 17.181 1.00 98.44 261 ALA A N 1
ATOM 1975 C CA . ALA A 1 261 ? -2.107 -0.221 18.114 1.00 98.44 261 ALA A CA 1
ATOM 1976 C C . ALA A 1 261 ? -0.759 -0.637 17.497 1.00 98.44 261 ALA A C 1
ATOM 1978 O O . ALA A 1 261 ? 0.261 -0.636 18.188 1.00 98.44 261 ALA A O 1
ATOM 1979 N N . ALA A 1 262 ? -0.723 -0.924 16.188 1.00 98.50 262 ALA A N 1
ATOM 1980 C CA . ALA A 1 262 ? 0.524 -1.141 15.448 1.00 98.50 262 ALA A CA 1
ATOM 1981 C C . ALA A 1 262 ? 1.491 0.037 15.601 1.00 98.50 262 ALA A C 1
ATOM 1983 O O . ALA A 1 262 ? 2.697 -0.168 15.719 1.00 98.50 262 ALA A O 1
ATOM 1984 N N . CYS A 1 263 ? 0.947 1.249 15.665 1.00 98.62 263 CYS A N 1
ATOM 1985 C CA . CYS A 1 263 ? 1.671 2.506 15.789 1.00 98.62 263 CYS A CA 1
ATOM 1986 C C . CYS A 1 263 ? 1.788 3.005 17.235 1.00 98.62 263 CYS A C 1
ATOM 1988 O O . CYS A 1 263 ? 2.244 4.124 17.466 1.00 98.62 263 CYS A O 1
ATOM 1990 N N . GLY A 1 264 ? 1.391 2.188 18.218 1.00 97.88 264 GLY A N 1
ATOM 1991 C CA . GLY A 1 264 ? 1.418 2.549 19.635 1.00 97.88 264 GLY A CA 1
ATOM 1992 C C . GLY A 1 264 ? 0.425 3.649 20.020 1.00 97.88 264 GLY A C 1
ATOM 1993 O O . GLY A 1 264 ? 0.616 4.292 21.050 1.00 97.88 264 GLY A O 1
ATOM 1994 N N . ALA A 1 265 ? -0.600 3.887 19.199 1.00 97.94 265 ALA A N 1
ATOM 1995 C CA . ALA A 1 265 ? -1.658 4.851 19.465 1.00 97.94 265 ALA A CA 1
ATOM 1996 C C . ALA A 1 265 ? -2.929 4.155 19.970 1.00 97.94 265 ALA A C 1
ATOM 1998 O O . ALA A 1 265 ? -3.220 3.014 19.610 1.00 97.94 265 ALA A O 1
ATOM 1999 N N . ASP A 1 266 ? -3.708 4.879 20.771 1.00 96.44 266 ASP A N 1
ATOM 2000 C CA . ASP A 1 266 ? -5.084 4.509 21.085 1.00 96.44 266 ASP A CA 1
ATOM 2001 C C . ASP A 1 266 ? -5.960 4.540 19.827 1.00 96.44 266 ASP A C 1
ATOM 2003 O O . ASP A 1 266 ? -5.788 5.398 18.968 1.00 96.44 266 ASP A O 1
ATOM 2007 N N . ASP A 1 267 ? -6.958 3.659 19.748 1.00 96.75 267 ASP A N 1
ATOM 2008 C CA . ASP A 1 267 ? -7.925 3.649 18.645 1.00 96.75 267 ASP A CA 1
ATOM 2009 C C . ASP A 1 267 ? -9.197 4.445 19.001 1.00 96.75 267 ASP A C 1
ATOM 2011 O O . ASP A 1 267 ? -10.255 3.880 19.300 1.00 96.75 267 ASP A O 1
ATOM 2015 N N . ALA A 1 268 ? -9.109 5.783 19.031 1.00 97.69 268 ALA A N 1
ATOM 2016 C CA . ALA A 1 268 ? -10.284 6.624 19.300 1.00 97.69 268 ALA A CA 1
ATOM 2017 C C . ALA A 1 268 ? -11.272 6.651 18.118 1.00 97.69 268 ALA A C 1
ATOM 2019 O O . ALA A 1 268 ? -12.469 6.878 18.320 1.00 97.69 268 ALA A O 1
ATOM 2020 N N . PHE A 1 269 ? -10.803 6.360 16.899 1.00 96.88 269 PHE A N 1
ATOM 2021 C CA . PHE A 1 269 ? -11.638 6.285 15.702 1.00 96.88 269 PHE A CA 1
ATOM 2022 C C . PHE A 1 269 ? -12.652 5.149 15.831 1.00 96.88 269 PHE A C 1
ATOM 2024 O O . PHE A 1 269 ? -13.864 5.387 15.817 1.00 96.88 269 PHE A O 1
ATOM 2031 N N . THR A 1 270 ? -12.174 3.925 16.069 1.00 96.94 270 THR A N 1
ATOM 2032 C CA . THR A 1 270 ? -13.019 2.740 16.228 1.00 96.94 270 THR A CA 1
ATOM 2033 C C . THR A 1 270 ? -13.925 2.863 17.443 1.00 96.94 270 THR A C 1
ATOM 2035 O O . THR A 1 270 ? -15.109 2.555 17.330 1.00 96.94 270 THR A O 1
ATOM 2038 N N . LYS A 1 271 ? -13.433 3.382 18.580 1.00 96.69 271 LYS A N 1
ATOM 2039 C CA . LYS A 1 271 ? -14.262 3.627 19.781 1.00 96.69 271 LYS A CA 1
ATOM 2040 C C . LYS A 1 271 ? -15.482 4.509 19.473 1.00 96.69 271 LYS A C 1
ATOM 2042 O O . LYS A 1 271 ? -16.554 4.279 20.025 1.00 96.69 271 LYS A O 1
ATOM 2047 N N . SER A 1 272 ? -15.337 5.484 18.573 1.00 94.94 272 SER A N 1
ATOM 2048 C CA . SER A 1 272 ? -16.418 6.395 18.167 1.00 94.94 272 SER A CA 1
ATOM 2049 C C . SER A 1 272 ? -17.315 5.874 17.032 1.00 94.94 272 SER A C 1
ATOM 2051 O O . SER A 1 272 ? -18.343 6.485 16.744 1.00 94.94 272 SER A O 1
ATOM 2053 N N . ASN A 1 273 ? -16.971 4.748 16.393 1.00 94.56 273 ASN A N 1
ATOM 2054 C CA . ASN A 1 273 ? -17.675 4.239 15.216 1.00 94.56 273 ASN A CA 1
ATOM 2055 C C . ASN A 1 273 ? -18.702 3.141 15.575 1.00 94.56 273 ASN A C 1
ATOM 2057 O O . ASN A 1 273 ? -18.323 1.980 15.757 1.00 94.56 273 ASN A O 1
ATOM 2061 N N . PRO A 1 274 ? -20.018 3.424 15.583 1.00 94.06 274 PRO A N 1
ATOM 2062 C CA . PRO A 1 274 ? -21.038 2.447 15.978 1.00 94.06 274 PRO A CA 1
ATOM 2063 C C . PRO A 1 274 ? -21.173 1.253 15.018 1.00 94.06 274 PRO A C 1
ATOM 2065 O O . PRO A 1 274 ? -21.786 0.252 15.380 1.00 94.06 274 PRO A O 1
ATOM 2068 N N . THR A 1 275 ? -20.613 1.339 13.807 1.00 93.25 275 THR A N 1
ATOM 2069 C CA . THR A 1 275 ? -20.649 0.272 12.789 1.00 93.25 275 THR A CA 1
ATOM 2070 C C . THR A 1 275 ? -19.364 -0.556 12.731 1.00 93.25 275 THR A C 1
ATOM 2072 O O . THR A 1 275 ? -19.250 -1.465 11.909 1.00 93.25 275 THR A O 1
ATOM 2075 N N . ALA A 1 276 ? -18.381 -0.275 13.592 1.00 96.25 276 ALA A N 1
ATOM 2076 C CA . ALA A 1 276 ? -17.211 -1.133 13.721 1.00 96.25 276 ALA A CA 1
ATOM 2077 C C . ALA A 1 276 ? -17.619 -2.521 14.239 1.00 96.25 276 ALA A C 1
ATOM 2079 O O . ALA A 1 276 ? -18.482 -2.620 15.117 1.00 96.25 276 ALA A O 1
ATOM 2080 N N . CYS A 1 277 ? -16.981 -3.583 13.731 1.00 97.06 277 CYS A N 1
ATOM 2081 C CA . CYS A 1 277 ? -17.289 -4.958 14.138 1.00 97.06 277 CYS A CA 1
ATOM 2082 C C . CYS A 1 277 ? -17.194 -5.108 15.662 1.00 97.06 277 CYS A C 1
ATOM 2084 O O . CYS A 1 277 ? -18.166 -5.490 16.300 1.00 97.06 277 CYS A O 1
ATOM 2086 N N . VAL A 1 278 ? -16.088 -4.658 16.262 1.00 96.38 278 VAL A N 1
ATOM 2087 C CA . VAL A 1 278 ? -15.829 -4.767 17.711 1.00 96.38 278 VAL A CA 1
ATOM 2088 C C . VAL A 1 278 ? -16.848 -4.046 18.601 1.00 96.38 278 VAL A C 1
ATOM 2090 O O . VAL A 1 278 ? -16.954 -4.362 19.782 1.00 96.38 278 VAL A O 1
ATOM 2093 N N . ASN A 1 279 ? -17.641 -3.123 18.045 1.00 96.88 279 ASN A N 1
ATOM 2094 C CA . ASN A 1 279 ? -18.694 -2.414 18.774 1.00 96.88 279 ASN A CA 1
ATOM 2095 C C . ASN A 1 279 ? -20.064 -3.114 18.696 1.00 96.88 279 ASN A C 1
ATOM 2097 O O . ASN A 1 279 ? -21.018 -2.680 19.350 1.00 96.88 279 ASN A O 1
ATOM 2101 N N . GLN A 1 280 ? -20.187 -4.208 17.933 1.00 97.50 280 GLN A N 1
ATOM 2102 C CA . GLN A 1 280 ? -21.421 -4.987 17.860 1.00 97.50 280 GLN A CA 1
ATOM 2103 C C . GLN A 1 280 ? -21.553 -5.911 19.072 1.00 97.50 280 GLN A C 1
ATOM 2105 O O . GLN A 1 280 ? -20.762 -6.825 19.278 1.00 97.50 280 GLN A O 1
ATOM 2110 N N . LYS A 1 281 ? -22.613 -5.697 19.856 1.00 95.25 281 LYS A N 1
ATOM 2111 C CA . LYS A 1 281 ? -22.847 -6.393 21.135 1.00 95.25 281 LYS A CA 1
ATOM 2112 C C . LYS A 1 281 ? -23.514 -7.767 21.016 1.00 95.25 281 LYS A C 1
ATOM 2114 O O . LYS A 1 281 ? -23.765 -8.407 22.030 1.00 95.25 281 LYS A O 1
ATOM 2119 N N . SER A 1 282 ? -23.890 -8.195 19.814 1.00 96.69 282 SER A N 1
ATOM 2120 C CA . SER A 1 282 ? -24.569 -9.475 19.607 1.00 96.69 282 SER A CA 1
ATOM 2121 C C . SER A 1 282 ? -24.223 -10.078 18.255 1.00 96.69 282 SER A C 1
ATOM 2123 O O . SER A 1 282 ? -24.001 -9.351 17.282 1.00 96.69 282 SER A O 1
ATOM 2125 N N . SER A 1 283 ? -24.265 -11.410 18.184 1.00 96.19 283 SER A N 1
ATOM 2126 C CA . SER A 1 283 ? -24.096 -12.160 16.938 1.00 96.19 283 SER A CA 1
ATOM 2127 C C . SER A 1 283 ? -25.050 -11.663 15.848 1.00 96.19 283 SER A C 1
ATOM 2129 O O . SER A 1 283 ? -24.608 -11.342 14.751 1.00 96.19 283 SER A O 1
ATOM 2131 N N . GLY A 1 284 ? -26.329 -11.450 16.180 1.00 96.44 284 GLY A N 1
ATOM 2132 C CA . GLY A 1 284 ? -27.328 -10.985 15.214 1.00 96.44 284 GLY A CA 1
ATOM 2133 C C . GLY A 1 284 ? -27.094 -9.572 14.663 1.00 96.44 284 GLY A C 1
ATOM 2134 O O . GLY A 1 284 ? -27.554 -9.275 13.563 1.00 96.44 284 GLY A O 1
ATOM 2135 N N . ASN A 1 285 ? -26.397 -8.690 15.387 1.00 96.56 285 ASN A N 1
ATOM 2136 C CA . ASN A 1 285 ? -25.963 -7.400 14.835 1.00 96.56 285 ASN A CA 1
ATOM 2137 C C . ASN A 1 285 ? -24.676 -7.548 14.024 1.00 96.56 285 ASN A C 1
ATOM 2139 O O . ASN A 1 285 ? -24.544 -6.927 12.974 1.00 96.56 285 ASN A O 1
ATOM 2143 N N . CYS A 1 286 ? -23.761 -8.399 14.486 1.00 97.19 286 CYS A N 1
ATOM 2144 C CA . CYS A 1 286 ? -22.505 -8.678 13.807 1.00 97.19 286 CYS A CA 1
ATOM 2145 C C . CYS A 1 286 ? -22.724 -9.235 12.396 1.00 97.19 286 CYS A C 1
ATOM 2147 O O . CYS A 1 286 ? -22.201 -8.688 11.432 1.00 97.19 286 CYS A O 1
ATOM 2149 N N . THR A 1 287 ? -23.570 -10.259 12.256 1.00 94.12 287 THR A N 1
ATOM 2150 C CA . THR A 1 287 ? -23.806 -10.956 10.980 1.00 94.12 287 THR A CA 1
ATOM 2151 C C . THR A 1 287 ? -24.591 -10.132 9.957 1.00 94.12 287 THR A C 1
ATOM 2153 O O . THR A 1 287 ? -24.773 -10.581 8.831 1.00 94.12 287 THR A O 1
ATOM 2156 N N . LYS A 1 288 ? -25.082 -8.939 10.325 1.00 96.12 288 LYS A N 1
ATOM 2157 C CA . LYS A 1 288 ? -25.678 -7.978 9.379 1.00 96.12 288 LYS A CA 1
ATOM 2158 C C . LYS A 1 288 ? -24.628 -7.135 8.658 1.00 96.12 288 LYS A C 1
ATOM 2160 O O . LYS A 1 288 ? -24.952 -6.494 7.665 1.00 96.12 288 LYS A O 1
ATOM 2165 N N . LEU A 1 289 ? -23.403 -7.088 9.176 1.00 94.88 289 LEU A N 1
ATOM 2166 C CA . LEU A 1 289 ? -22.298 -6.352 8.581 1.00 94.88 289 LEU A CA 1
ATOM 2167 C C . LEU A 1 289 ? -21.452 -7.329 7.764 1.00 94.88 289 LEU A C 1
ATOM 2169 O O . LEU A 1 289 ? -20.801 -8.200 8.328 1.00 94.88 289 LEU A O 1
ATOM 2173 N N . GLU A 1 290 ? -21.431 -7.165 6.441 1.00 93.31 290 GLU A N 1
ATOM 2174 C CA . GLU A 1 290 ? -20.789 -8.116 5.512 1.00 93.31 290 GLU A CA 1
ATOM 2175 C C . GLU A 1 290 ? -19.300 -8.368 5.800 1.00 93.31 290 GLU A C 1
ATOM 2177 O O . GLU A 1 290 ? -18.788 -9.458 5.551 1.00 93.31 290 GLU A O 1
ATOM 2182 N N . LYS A 1 291 ? -18.615 -7.364 6.356 1.00 93.31 291 LYS A N 1
ATOM 2183 C CA . LYS A 1 291 ? -17.188 -7.400 6.703 1.00 93.31 291 LYS A CA 1
ATOM 2184 C C . LYS A 1 291 ? -16.885 -7.988 8.086 1.00 93.31 291 LYS A C 1
ATOM 2186 O O . LYS A 1 291 ? -15.724 -8.019 8.491 1.00 93.31 291 LYS A O 1
ATOM 2191 N N . CYS A 1 292 ? -17.903 -8.390 8.843 1.00 95.88 292 CYS A N 1
ATOM 2192 C CA . CYS A 1 292 ? -17.753 -8.850 10.218 1.00 95.88 292 CYS A CA 1
ATOM 2193 C C . CYS A 1 292 ? -18.147 -10.323 10.373 1.00 95.88 292 CYS A C 1
ATOM 2195 O O . CYS A 1 292 ? -19.043 -10.820 9.694 1.00 95.88 292 CYS A O 1
ATOM 2197 N N . ALA A 1 293 ? -17.512 -11.001 11.326 1.00 95.62 293 ALA A N 1
ATOM 2198 C CA . ALA A 1 293 ? -17.857 -12.349 11.754 1.00 95.62 293 ALA A CA 1
ATOM 2199 C C . ALA A 1 293 ? -17.921 -12.428 13.284 1.00 95.62 293 ALA A C 1
ATOM 2201 O O . ALA A 1 293 ? -17.193 -11.734 13.998 1.00 95.62 293 ALA A O 1
ATOM 2202 N N . TRP A 1 294 ? -18.819 -13.275 13.790 1.00 95.44 294 TRP A N 1
ATOM 2203 C CA . TRP A 1 294 ? -18.957 -13.534 15.221 1.00 95.44 294 TRP A CA 1
ATOM 2204 C C . TRP A 1 294 ? -18.070 -14.713 15.623 1.00 95.44 294 TRP A C 1
ATOM 2206 O O . TRP A 1 294 ? -18.271 -15.821 15.129 1.00 95.44 294 TRP A O 1
ATOM 2216 N N . ALA A 1 295 ? -17.121 -14.487 16.526 1.00 91.81 295 ALA A N 1
ATOM 2217 C CA . ALA A 1 295 ? -16.213 -15.506 17.041 1.00 91.81 295 ALA A CA 1
ATOM 2218 C C . ALA A 1 295 ? -15.894 -15.237 18.515 1.00 91.81 295 ALA A C 1
ATOM 2220 O O . ALA A 1 295 ? -15.694 -14.091 18.907 1.00 91.81 295 ALA A O 1
ATOM 2221 N N . GLU A 1 296 ? -15.864 -16.296 19.329 1.00 87.81 296 GLU A N 1
ATOM 2222 C CA . GLU A 1 296 ? -15.516 -16.219 20.761 1.00 87.81 296 GLU A CA 1
ATOM 2223 C C . GLU A 1 296 ? -16.295 -15.134 21.528 1.00 87.81 296 GLU A C 1
ATOM 2225 O O . GLU A 1 296 ? -15.730 -14.323 22.259 1.00 87.81 296 GLU A O 1
ATOM 2230 N N . GLU A 1 297 ? -17.614 -15.088 21.308 1.00 92.12 297 GLU A N 1
ATOM 2231 C CA . GLU A 1 297 ? -18.529 -14.107 21.919 1.00 92.12 297 GLU A CA 1
ATOM 2232 C C . GLU A 1 297 ? -18.221 -12.635 21.589 1.00 92.12 297 GLU A C 1
ATOM 2234 O O . GLU A 1 297 ? -18.731 -11.716 22.233 1.00 92.12 297 GLU A O 1
ATOM 2239 N N . LYS A 1 298 ? -17.415 -12.394 20.553 1.00 94.75 298 LYS A N 1
ATOM 2240 C CA . LYS A 1 298 ? -17.053 -11.066 20.065 1.00 94.75 298 LYS A CA 1
ATOM 2241 C C . LYS A 1 298 ? -17.331 -10.960 18.573 1.00 94.75 298 LYS A C 1
ATOM 2243 O O . LYS A 1 298 ? -17.325 -11.939 17.830 1.00 94.75 298 LYS A O 1
ATOM 2248 N N . CYS A 1 299 ? -17.572 -9.739 18.121 1.00 96.94 299 CYS A N 1
ATOM 2249 C CA . CYS A 1 299 ? -17.674 -9.444 16.703 1.00 96.94 299 CYS A CA 1
ATOM 2250 C C . CYS A 1 299 ? -16.344 -8.873 16.211 1.00 96.94 299 CYS A C 1
ATOM 2252 O O . CYS A 1 299 ? -15.880 -7.845 16.701 1.00 96.94 299 CYS A O 1
ATOM 2254 N N . VAL A 1 300 ? -15.725 -9.540 15.246 1.00 95.75 300 VAL A N 1
ATOM 2255 C CA . VAL A 1 300 ? -14.419 -9.176 14.683 1.00 95.75 300 VAL A CA 1
ATOM 2256 C C . VAL A 1 300 ? -14.520 -9.063 13.166 1.00 95.75 300 VAL A C 1
ATOM 2258 O O . VAL A 1 300 ? -15.570 -9.335 12.584 1.00 95.75 300 VAL A O 1
ATOM 2261 N N . GLY A 1 301 ? -13.449 -8.614 12.517 1.00 95.50 301 GLY A N 1
ATOM 2262 C CA . GLY A 1 301 ? -13.375 -8.653 11.060 1.00 95.50 301 GLY A CA 1
ATOM 2263 C C . GLY A 1 301 ? -13.427 -10.092 10.536 1.00 95.50 301 GLY A C 1
ATOM 2264 O O . GLY A 1 301 ? -12.894 -11.007 11.162 1.00 95.50 301 GLY A O 1
ATOM 2265 N N . LYS A 1 302 ? -14.106 -10.297 9.408 1.00 94.62 302 LYS A N 1
ATOM 2266 C CA . LYS A 1 302 ? -14.418 -11.622 8.858 1.00 94.62 302 LYS A CA 1
ATOM 2267 C C . LYS A 1 302 ? -13.172 -12.457 8.545 1.00 94.62 302 LYS A C 1
ATOM 2269 O O . LYS A 1 302 ? -13.108 -13.631 8.905 1.00 94.62 302 LYS A O 1
ATOM 2274 N N . GLU A 1 303 ? -12.150 -11.840 7.959 1.00 94.06 303 GLU A N 1
ATOM 2275 C CA . GLU A 1 303 ? -10.898 -12.502 7.569 1.00 94.06 303 GLU A CA 1
ATOM 2276 C C . GLU A 1 303 ? -10.127 -13.057 8.774 1.00 94.06 303 GLU A C 1
ATOM 2278 O O . GLU A 1 303 ? -9.501 -14.110 8.662 1.00 94.06 303 GLU A O 1
ATOM 2283 N N . LEU A 1 304 ? -10.227 -12.413 9.944 1.00 92.88 304 LEU A N 1
ATOM 2284 C CA . LEU A 1 304 ? -9.616 -12.915 11.183 1.00 92.88 304 LEU A CA 1
ATOM 2285 C C . LEU A 1 304 ? -10.189 -14.279 11.598 1.00 92.88 304 LEU A C 1
ATOM 2287 O O . LEU A 1 304 ? -9.521 -15.045 12.289 1.00 92.88 304 LEU A O 1
ATOM 2291 N N . VAL A 1 305 ? -11.423 -14.583 11.194 1.00 91.88 305 VAL A N 1
ATOM 2292 C CA . VAL A 1 305 ? -12.102 -15.843 11.515 1.00 91.88 305 VAL A CA 1
ATOM 2293 C C . VAL A 1 305 ? -11.926 -16.854 10.392 1.00 91.88 305 VAL A C 1
ATOM 2295 O O . VAL A 1 305 ? -11.529 -17.988 10.641 1.00 91.88 305 VAL A O 1
ATOM 2298 N N . GLU A 1 306 ? -12.208 -16.440 9.160 1.00 90.44 306 GLU A N 1
ATOM 2299 C CA . GLU A 1 306 ? -12.356 -17.353 8.024 1.00 90.44 306 GLU A CA 1
ATOM 2300 C C . GLU A 1 306 ? -11.044 -17.630 7.281 1.00 90.44 306 GLU A C 1
ATOM 2302 O O . GLU A 1 306 ? -10.902 -18.690 6.676 1.00 90.44 306 GLU A O 1
ATOM 2307 N N . VAL A 1 307 ? -10.077 -16.705 7.337 1.00 89.44 307 VAL A N 1
ATOM 2308 C CA . VAL A 1 307 ? -8.818 -16.796 6.577 1.00 89.44 307 VAL A CA 1
ATOM 2309 C C . VAL A 1 307 ? -7.635 -17.056 7.501 1.00 89.44 307 VAL A C 1
ATOM 2311 O O . VAL A 1 307 ? -6.860 -17.979 7.274 1.00 89.44 307 VAL A O 1
ATOM 2314 N N . CYS A 1 308 ? -7.507 -16.271 8.570 1.00 87.62 308 CYS A N 1
ATOM 2315 C CA . CYS A 1 308 ? -6.338 -16.313 9.450 1.00 87.62 308 CYS A CA 1
ATOM 2316 C C . CYS A 1 308 ? -6.362 -17.469 10.470 1.00 87.62 308 CYS A C 1
ATOM 2318 O O . CYS A 1 308 ? -5.437 -17.597 11.269 1.00 87.62 308 CYS A O 1
ATOM 2320 N N . GLY A 1 309 ? -7.400 -18.316 10.447 1.00 64.62 309 GLY A N 1
ATOM 2321 C CA . GLY A 1 309 ? -7.508 -19.493 11.314 1.00 64.62 309 GLY A CA 1
ATOM 2322 C C . GLY A 1 309 ? -8.185 -19.264 12.671 1.00 64.62 309 GLY A C 1
ATOM 2323 O O . GLY A 1 309 ? -7.925 -20.037 13.589 1.00 64.62 309 GLY A O 1
ATOM 2324 N N . GLY A 1 310 ? -9.073 -18.267 12.788 1.00 48.59 310 GLY A N 1
ATOM 2325 C CA . GLY A 1 310 ? -9.942 -18.075 13.955 1.00 48.59 310 GLY A CA 1
ATOM 2326 C C . GLY A 1 310 ? -9.320 -17.233 15.069 1.00 48.59 310 GLY A C 1
ATOM 2327 O O . GLY A 1 310 ? -8.379 -17.681 15.708 1.00 48.59 310 GLY A O 1
ATOM 2328 N N . ALA A 1 311 ? -9.880 -16.032 15.279 1.00 41.62 311 ALA A N 1
ATOM 2329 C CA . ALA A 1 311 ? -9.818 -15.174 16.472 1.00 41.62 311 ALA A CA 1
ATOM 2330 C C . ALA A 1 311 ? -8.493 -15.183 17.262 1.00 41.62 311 ALA A C 1
ATOM 2332 O O . ALA A 1 311 ? -8.209 -16.107 18.006 1.00 41.62 311 ALA A O 1
ATOM 2333 N N . GLY A 1 312 ? -7.718 -14.098 17.132 1.00 40.94 312 GLY A N 1
ATOM 2334 C CA . GLY A 1 312 ? -6.657 -13.675 18.051 1.00 40.94 312 GLY A CA 1
ATOM 2335 C C . GLY A 1 312 ? -5.999 -14.772 18.892 1.00 40.94 312 GLY A C 1
ATOM 2336 O O . GLY A 1 312 ? -6.499 -15.136 19.954 1.00 40.94 312 GLY A O 1
ATOM 2337 N N . ARG A 1 313 ? -4.777 -15.178 18.529 1.00 41.28 313 ARG A N 1
ATOM 2338 C CA . ARG A 1 313 ? -3.851 -15.828 19.472 1.00 41.28 313 ARG A CA 1
ATOM 2339 C C . ARG A 1 313 ? -3.401 -14.847 20.572 1.00 41.28 313 ARG A C 1
ATOM 2341 O O . ARG A 1 313 ? -2.217 -14.637 20.795 1.00 41.28 313 ARG A O 1
ATOM 2348 N N . ALA A 1 314 ? -4.352 -14.283 21.302 1.00 40.69 314 ALA A N 1
ATOM 2349 C CA . ALA A 1 314 ? -4.203 -13.690 22.614 1.00 40.69 314 ALA A CA 1
ATOM 2350 C C . ALA A 1 314 ? -4.764 -14.674 23.657 1.00 40.69 314 ALA A C 1
ATOM 2352 O O . ALA A 1 314 ? -5.627 -14.324 24.448 1.00 40.69 314 ALA A O 1
ATOM 2353 N N . ALA A 1 315 ? -4.298 -15.930 23.638 1.00 38.56 315 ALA A N 1
ATOM 2354 C CA . ALA A 1 315 ? -4.483 -16.881 24.740 1.00 38.56 315 ALA A CA 1
ATOM 2355 C C . ALA A 1 315 ? -3.537 -18.096 24.652 1.00 38.56 315 ALA A C 1
ATOM 2357 O O . ALA A 1 315 ? -3.925 -19.217 24.960 1.00 38.56 315 ALA A O 1
ATOM 2358 N N . ALA A 1 316 ? -2.257 -17.906 24.314 1.00 36.62 316 ALA A N 1
ATOM 2359 C CA . ALA A 1 316 ? -1.241 -18.923 24.630 1.00 36.62 316 ALA A CA 1
ATOM 2360 C C . ALA A 1 316 ? -0.745 -18.827 26.093 1.00 36.62 316 ALA A C 1
ATOM 2362 O O . ALA A 1 316 ? 0.340 -19.305 26.405 1.00 36.62 316 ALA A O 1
ATOM 2363 N N . SER A 1 317 ? -1.524 -18.214 26.999 1.00 43.09 317 SER A N 1
ATOM 2364 C CA . SER A 1 317 ? -1.153 -18.031 28.414 1.00 43.09 317 SER A CA 1
ATOM 2365 C C . SER A 1 317 ? -2.176 -18.578 29.425 1.00 43.09 317 SER A C 1
ATOM 2367 O O . SER A 1 317 ? -2.135 -18.209 30.593 1.00 43.09 317 SER A O 1
ATOM 2369 N N . LEU A 1 318 ? -3.076 -19.491 29.026 1.00 34.88 318 LEU A N 1
ATOM 2370 C CA . LEU A 1 318 ? -3.996 -20.157 29.973 1.00 34.88 318 LEU A CA 1
ATOM 2371 C C . LEU A 1 318 ? -3.918 -21.694 30.008 1.00 34.88 318 LEU A C 1
ATOM 2373 O O . LEU A 1 318 ? -4.743 -22.333 30.652 1.00 34.88 318 LEU A O 1
ATOM 2377 N N . LEU A 1 319 ? -2.895 -22.295 29.393 1.00 36.22 319 LEU A N 1
ATOM 2378 C CA . LEU A 1 319 ? -2.576 -23.726 29.550 1.00 36.22 319 LEU A CA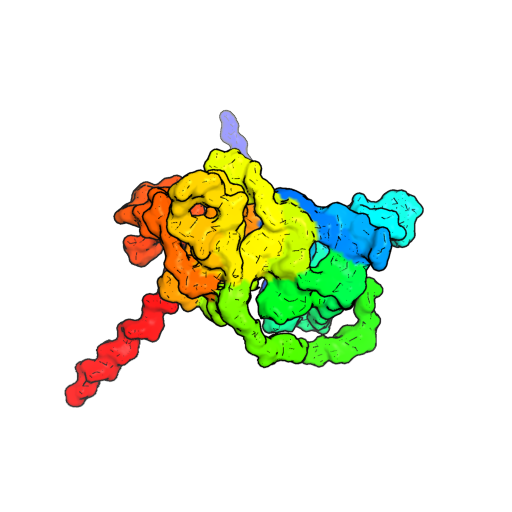 1
ATOM 2379 C C . LEU A 1 319 ? -1.306 -23.988 30.381 1.00 36.22 319 LEU A C 1
ATOM 2381 O O . LEU A 1 319 ? -0.992 -25.138 30.665 1.00 36.22 319 LEU A O 1
ATOM 2385 N N . ALA A 1 320 ? -0.625 -22.940 30.859 1.00 38.88 320 ALA A N 1
ATOM 2386 C CA . ALA A 1 320 ? 0.516 -23.067 31.775 1.00 38.88 320 ALA A CA 1
ATOM 2387 C C . ALA A 1 320 ? 0.134 -23.001 33.272 1.00 38.88 320 ALA A C 1
ATOM 2389 O O . ALA A 1 320 ? 0.967 -23.293 34.124 1.00 38.88 320 ALA A O 1
ATOM 2390 N N . LEU A 1 321 ? -1.119 -22.669 33.616 1.00 36.25 321 LEU A N 1
ATOM 2391 C CA . LEU A 1 321 ? -1.578 -22.548 35.013 1.00 36.25 321 LEU A CA 1
ATOM 2392 C C . LEU A 1 321 ? -2.402 -23.737 35.534 1.00 36.25 321 LEU A C 1
ATOM 2394 O O . LEU A 1 321 ? -2.707 -23.779 36.721 1.00 36.25 321 LEU A O 1
ATOM 2398 N N . LEU A 1 322 ? -2.693 -24.741 34.701 1.00 36.50 322 LEU A N 1
ATOM 2399 C CA . LEU A 1 322 ? -3.290 -26.011 35.151 1.00 36.50 322 LEU A CA 1
ATOM 2400 C C . LEU A 1 322 ? -2.256 -27.131 35.362 1.00 36.50 322 LEU A C 1
ATOM 2402 O O . LEU A 1 322 ? -2.608 -28.201 35.848 1.00 36.50 322 LEU A O 1
ATOM 2406 N N . ALA A 1 323 ? -0.977 -26.882 35.062 1.00 41.41 323 ALA A N 1
ATOM 2407 C CA . ALA A 1 323 ? 0.111 -27.833 35.312 1.00 41.41 323 ALA A CA 1
ATOM 2408 C C . ALA A 1 323 ? 0.812 -27.642 36.675 1.00 41.41 323 ALA A C 1
ATOM 2410 O O . ALA A 1 323 ? 1.668 -28.447 37.028 1.00 41.41 323 ALA A O 1
ATOM 2411 N N . LEU A 1 324 ? 0.451 -26.616 37.460 1.00 41.53 324 LEU A N 1
ATOM 2412 C CA . LEU A 1 324 ? 1.034 -26.358 38.790 1.00 41.53 324 LEU A CA 1
ATOM 2413 C C . LEU A 1 324 ? 0.091 -26.626 39.975 1.00 41.53 324 LEU A C 1
ATOM 2415 O O . LEU A 1 324 ? 0.515 -26.496 41.117 1.00 41.53 324 LEU A O 1
ATOM 2419 N N . SER A 1 325 ? -1.149 -27.061 39.739 1.00 44.84 325 SER A N 1
ATOM 2420 C CA . SER A 1 325 ? -2.050 -27.553 40.798 1.00 44.84 325 SER A CA 1
ATOM 2421 C C . SER A 1 325 ? -2.150 -29.085 40.860 1.00 44.84 325 SER A C 1
ATOM 2423 O O . SER A 1 325 ? -2.895 -29.613 41.679 1.00 44.84 325 SER A O 1
ATOM 2425 N N . ALA A 1 326 ? -1.372 -29.803 40.041 1.00 43.06 326 ALA A N 1
ATOM 2426 C CA . ALA A 1 326 ? -1.271 -31.268 40.054 1.00 43.06 326 ALA A CA 1
ATOM 2427 C C . ALA A 1 326 ? 0.025 -31.797 40.706 1.00 43.06 326 ALA A C 1
ATOM 2429 O O . ALA A 1 326 ? 0.372 -32.962 40.534 1.00 43.06 326 ALA A O 1
ATOM 2430 N N . LEU A 1 327 ? 0.731 -30.954 41.463 1.00 41.53 327 LEU A N 1
ATOM 2431 C CA . LEU A 1 327 ? 1.817 -31.362 42.354 1.00 41.53 327 LEU A CA 1
ATOM 2432 C C . LEU A 1 327 ? 1.479 -30.869 43.763 1.00 41.53 327 LEU A C 1
ATOM 2434 O O . LEU A 1 327 ? 1.948 -29.826 44.215 1.00 41.53 327 LEU A O 1
ATOM 2438 N N . ALA A 1 328 ? 0.564 -31.613 44.385 1.00 41.81 328 ALA A N 1
ATOM 2439 C CA . ALA A 1 328 ? 0.590 -31.837 45.824 1.00 41.81 328 ALA A CA 1
ATOM 2440 C C . ALA A 1 328 ? 1.845 -32.644 46.198 1.00 41.81 328 ALA A C 1
ATOM 2442 O O . ALA A 1 328 ? 2.292 -33.448 45.345 1.00 41.81 328 ALA A O 1
#